Protein AF-A0A8X6WE95-F1 (afdb_monomer)

Structure (mmCIF, N/CA/C/O backbone):
data_AF-A0A8X6WE95-F1
#
_entry.id   AF-A0A8X6WE95-F1
#
loop_
_atom_site.group_PDB
_atom_site.id
_atom_site.type_symbol
_atom_site.label_atom_id
_atom_site.label_alt_id
_atom_site.label_comp_id
_atom_site.label_asym_id
_atom_site.label_entity_id
_atom_site.label_seq_id
_atom_site.pdbx_PDB_ins_code
_atom_site.Cartn_x
_atom_site.Cartn_y
_atom_site.Cartn_z
_atom_site.occupancy
_atom_site.B_iso_or_equiv
_atom_site.auth_seq_id
_atom_site.auth_comp_id
_atom_site.auth_asym_id
_atom_site.auth_atom_id
_atom_site.pdbx_PDB_model_num
ATOM 1 N N . MET A 1 1 ? 11.526 -26.762 1.899 1.00 37.59 1 MET A N 1
ATOM 2 C CA . MET A 1 1 ? 12.212 -26.462 0.621 1.00 37.59 1 MET A CA 1
ATOM 3 C C . MET A 1 1 ? 12.556 -27.787 -0.045 1.00 37.59 1 MET A C 1
ATOM 5 O O . MET A 1 1 ? 13.351 -28.529 0.515 1.00 37.59 1 MET A O 1
ATOM 9 N N . SER A 1 2 ? 11.891 -28.150 -1.144 1.00 39.41 2 SER A N 1
ATOM 10 C CA . SER A 1 2 ? 12.119 -29.424 -1.843 1.00 39.41 2 SER A CA 1
ATOM 11 C C . SER A 1 2 ? 13.364 -29.354 -2.737 1.00 39.41 2 SER A C 1
ATOM 13 O O . SER A 1 2 ? 13.623 -28.340 -3.38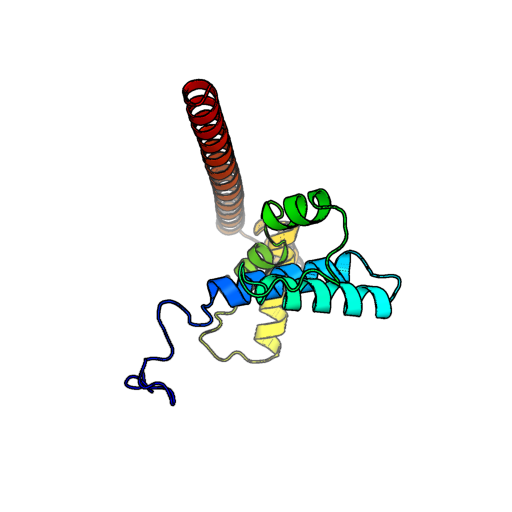5 1.00 39.41 2 SER A O 1
ATOM 15 N N . LYS A 1 3 ? 14.161 -30.432 -2.746 1.00 50.56 3 LYS A N 1
ATOM 16 C CA . LYS A 1 3 ? 15.336 -30.599 -3.617 1.00 50.56 3 LYS A CA 1
ATOM 17 C C . LYS A 1 3 ? 14.919 -30.566 -5.096 1.00 50.56 3 LYS A C 1
ATOM 19 O O . LYS A 1 3 ? 13.822 -30.990 -5.445 1.00 50.56 3 LYS A O 1
ATOM 24 N N . GLY A 1 4 ? 15.807 -30.029 -5.935 1.00 62.19 4 GLY A N 1
ATOM 25 C CA . GLY A 1 4 ? 15.532 -29.561 -7.296 1.00 62.19 4 GLY A CA 1
ATOM 26 C C . GLY A 1 4 ? 14.886 -30.589 -8.224 1.00 62.19 4 GLY A C 1
ATOM 27 O O . GLY A 1 4 ? 15.557 -31.471 -8.753 1.00 62.19 4 GLY A O 1
ATOM 28 N N . ILE A 1 5 ? 13.588 -30.410 -8.460 1.00 73.56 5 ILE A N 1
ATOM 29 C CA . ILE A 1 5 ? 12.830 -31.122 -9.487 1.00 73.56 5 ILE A CA 1
ATOM 30 C C . ILE A 1 5 ? 13.387 -30.711 -10.856 1.00 73.56 5 ILE A C 1
ATOM 32 O O . ILE A 1 5 ? 13.425 -29.523 -11.200 1.00 73.56 5 ILE A O 1
ATOM 36 N N . LYS A 1 6 ? 13.851 -31.704 -11.616 1.00 78.12 6 LYS A N 1
ATOM 37 C CA . LYS A 1 6 ? 14.311 -31.553 -12.999 1.00 78.12 6 LYS A CA 1
ATOM 38 C C . LYS A 1 6 ? 13.153 -31.850 -13.944 1.00 78.12 6 LYS A C 1
ATOM 40 O O . LYS A 1 6 ? 12.363 -32.753 -13.685 1.00 78.12 6 LYS A O 1
ATOM 45 N N . LEU A 1 7 ? 13.047 -31.067 -15.012 1.00 76.19 7 LEU A N 1
ATOM 46 C CA . LEU A 1 7 ? 12.045 -31.270 -16.057 1.00 76.19 7 LEU A CA 1
ATOM 47 C C . LEU A 1 7 ? 12.497 -32.385 -17.018 1.00 76.19 7 LEU A C 1
ATOM 49 O O . LEU A 1 7 ? 13.605 -32.908 -16.895 1.00 76.19 7 LEU A O 1
ATOM 53 N N . SER A 1 8 ? 11.650 -32.744 -17.984 1.00 80.19 8 SER A N 1
ATOM 54 C CA . SER A 1 8 ? 11.940 -33.771 -19.000 1.00 80.19 8 SER A CA 1
ATOM 55 C C . SER A 1 8 ? 13.200 -33.491 -19.830 1.00 80.19 8 SER A C 1
ATOM 57 O O . SER A 1 8 ? 13.797 -34.412 -20.371 1.00 80.19 8 SER A O 1
ATOM 59 N N . ASP A 1 9 ? 13.645 -32.235 -19.888 1.00 81.81 9 ASP A N 1
ATOM 60 C CA . ASP A 1 9 ? 14.889 -31.812 -20.537 1.00 81.81 9 ASP A CA 1
ATOM 61 C C . ASP A 1 9 ? 16.127 -31.880 -19.617 1.00 81.81 9 ASP A C 1
ATOM 63 O O . ASP A 1 9 ? 17.194 -31.363 -19.954 1.00 81.81 9 ASP A O 1
ATOM 67 N N . GLY A 1 10 ? 15.989 -32.472 -18.428 1.00 79.56 10 GLY A N 1
ATOM 68 C CA . GLY A 1 10 ? 17.067 -32.698 -17.468 1.00 79.56 10 GLY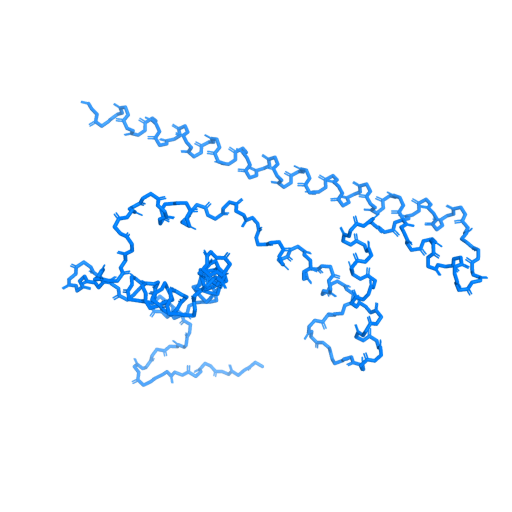 A CA 1
ATOM 69 C C . GLY A 1 10 ? 17.565 -31.446 -16.739 1.00 79.56 10 GLY A C 1
ATOM 70 O O . GLY A 1 10 ? 18.444 -31.564 -15.878 1.00 79.56 10 GLY A O 1
AT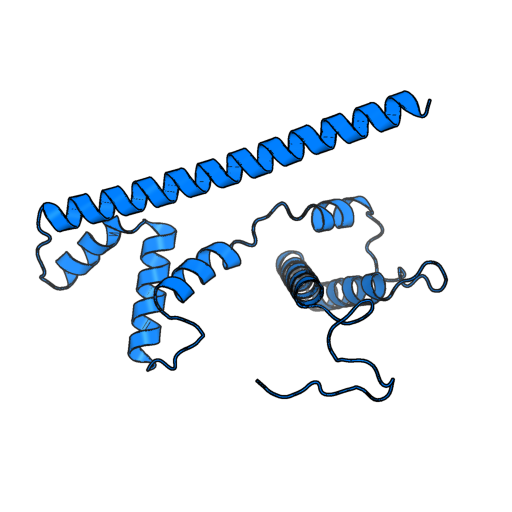OM 71 N N . LYS A 1 11 ? 17.021 -30.253 -17.028 1.00 78.19 11 LYS A N 1
ATOM 72 C CA . LYS A 1 11 ? 17.417 -29.008 -16.349 1.00 78.19 11 LYS A CA 1
ATOM 73 C C . LYS A 1 11 ? 16.420 -28.636 -15.255 1.00 78.19 11 LYS A C 1
ATOM 75 O O . LYS A 1 11 ? 15.253 -29.028 -15.263 1.00 78.19 11 LYS A O 1
ATOM 80 N N . ASN A 1 12 ? 16.891 -27.824 -14.316 1.00 75.75 12 ASN A N 1
ATOM 81 C CA . ASN A 1 12 ? 16.075 -27.320 -13.217 1.00 75.75 12 ASN A CA 1
ATOM 82 C C . ASN A 1 12 ? 14.940 -26.415 -13.732 1.00 75.75 12 ASN A C 1
ATOM 84 O O . ASN A 1 12 ? 15.008 -25.848 -14.831 1.00 75.75 12 ASN A O 1
ATOM 88 N N . ILE A 1 13 ? 13.900 -26.266 -12.908 1.00 72.62 13 ILE A N 1
ATOM 89 C CA . ILE A 1 13 ? 12.763 -25.374 -13.182 1.00 72.62 13 ILE A CA 1
ATOM 90 C C . ILE A 1 13 ? 13.181 -23.897 -13.291 1.00 72.62 13 ILE A C 1
ATOM 92 O O . ILE A 1 13 ? 12.561 -23.123 -14.014 1.00 72.62 13 ILE A O 1
ATOM 96 N N . SER A 1 14 ? 14.267 -23.512 -12.618 1.00 62.03 14 SER A N 1
ATOM 97 C CA . SER A 1 14 ? 14.871 -22.181 -12.679 1.00 62.03 14 SER A CA 1
ATOM 98 C C . SER A 1 14 ? 16.105 -22.164 -13.591 1.00 62.03 14 SER A C 1
ATOM 100 O O . SER A 1 14 ? 16.840 -23.147 -13.682 1.00 62.03 14 SER A O 1
ATOM 102 N N . GLY A 1 15 ? 16.346 -21.041 -14.278 1.00 64.56 15 GLY A N 1
ATOM 103 C CA . GLY A 1 15 ? 17.528 -20.855 -15.129 1.00 64.56 15 GLY A CA 1
ATOM 104 C C . GLY A 1 15 ? 17.271 -20.043 -16.400 1.00 64.56 15 GLY A C 1
ATOM 105 O O . GLY A 1 15 ? 16.155 -19.607 -16.675 1.00 64.56 15 GLY A O 1
ATOM 106 N N . ARG A 1 16 ? 18.330 -19.824 -17.189 1.00 55.22 16 ARG A N 1
ATOM 107 C CA . ARG A 1 16 ? 18.260 -19.128 -18.485 1.00 55.22 16 ARG A CA 1
ATOM 108 C C . ARG A 1 16 ? 17.356 -19.912 -19.450 1.00 55.22 16 ARG A C 1
ATOM 110 O O . ARG A 1 16 ? 17.512 -21.122 -19.579 1.00 55.22 16 ARG A O 1
ATOM 117 N N . GLY A 1 17 ? 16.422 -19.222 -20.110 1.00 65.38 17 GLY A N 1
ATOM 118 C CA . GLY A 1 17 ? 15.427 -19.846 -20.997 1.00 65.38 17 GLY A CA 1
ATOM 119 C C . GLY A 1 17 ? 14.229 -20.476 -20.273 1.00 65.38 17 GLY A C 1
ATOM 120 O O . GLY A 1 17 ? 13.437 -21.168 -20.903 1.00 65.38 17 GLY A O 1
ATOM 121 N N . ARG A 1 18 ? 14.088 -20.257 -18.958 1.00 75.75 18 ARG A N 1
ATOM 122 C CA . ARG A 1 18 ? 12.896 -20.633 -18.185 1.00 75.75 18 ARG A CA 1
ATOM 123 C C . ARG A 1 18 ? 11.964 -19.446 -18.003 1.00 75.75 18 ARG A C 1
ATOM 125 O O . ARG A 1 18 ? 12.409 -18.298 -17.987 1.00 75.75 18 ARG A O 1
ATOM 132 N N . LEU A 1 19 ? 10.681 -19.735 -17.800 1.00 71.81 19 LEU A N 1
ATOM 133 C CA . LEU A 1 19 ? 9.712 -18.737 -17.368 1.00 71.81 19 LEU A CA 1
ATOM 134 C C . LEU A 1 19 ? 10.127 -18.223 -15.981 1.00 71.81 19 LEU A C 1
ATOM 136 O O . LEU A 1 19 ? 10.128 -18.967 -15.002 1.00 71.81 19 LEU A O 1
ATOM 140 N N . THR A 1 20 ? 10.541 -16.961 -15.910 1.00 76.81 20 THR A N 1
ATOM 141 C CA . THR A 1 20 ? 10.965 -16.331 -14.653 1.00 76.81 20 THR A CA 1
ATOM 142 C C . THR A 1 20 ? 9.808 -15.557 -14.034 1.00 76.81 20 THR A C 1
ATOM 144 O O . THR A 1 20 ? 8.932 -15.092 -14.758 1.00 76.81 20 THR A O 1
ATOM 147 N N . LEU A 1 21 ? 9.830 -15.346 -12.713 1.00 69.50 21 LEU A N 1
ATOM 148 C CA . LEU A 1 21 ? 8.840 -14.492 -12.035 1.00 69.50 21 LEU A CA 1
ATOM 149 C C . LEU A 1 21 ? 8.749 -13.103 -12.679 1.00 69.50 21 LEU A C 1
ATOM 151 O O . LEU A 1 21 ? 7.660 -12.617 -12.936 1.00 69.50 21 LEU A O 1
ATOM 155 N N . LYS A 1 22 ? 9.890 -12.529 -13.069 1.00 72.56 22 LYS A N 1
ATOM 156 C CA . LYS A 1 22 ? 9.950 -11.255 -13.794 1.00 72.56 22 LYS A CA 1
ATOM 157 C C . LYS A 1 22 ? 9.194 -11.289 -15.128 1.00 72.56 22 LYS A C 1
ATOM 159 O O . LYS A 1 22 ? 8.596 -10.292 -15.526 1.00 72.56 22 LYS A O 1
ATOM 164 N N . GLU A 1 23 ? 9.242 -12.416 -15.831 1.00 71.94 23 GLU A N 1
ATOM 165 C CA . GLU A 1 23 ? 8.525 -12.586 -17.094 1.00 71.94 23 GLU A CA 1
ATOM 166 C C . GLU A 1 23 ? 7.024 -12.786 -16.855 1.00 71.94 23 GLU A C 1
ATOM 168 O O . GLU A 1 23 ? 6.213 -12.198 -17.567 1.00 71.94 23 GLU A O 1
ATOM 173 N N . VAL A 1 24 ? 6.650 -13.523 -15.803 1.00 77.56 24 VAL A N 1
ATOM 174 C CA . VAL A 1 24 ? 5.253 -13.657 -15.357 1.00 77.56 24 VAL A CA 1
ATOM 175 C C . VAL A 1 24 ? 4.670 -12.292 -14.987 1.00 77.56 24 VAL A C 1
ATOM 177 O O . VAL A 1 24 ? 3.607 -11.937 -15.495 1.00 77.56 24 VAL A O 1
ATOM 180 N N . ASP A 1 25 ? 5.387 -11.493 -14.195 1.00 75.62 25 ASP A N 1
ATOM 181 C CA . ASP A 1 25 ? 4.974 -10.140 -13.807 1.00 75.62 25 ASP A CA 1
ATOM 182 C C . ASP A 1 25 ? 4.816 -9.235 -15.040 1.00 75.62 25 ASP A C 1
ATOM 184 O O . ASP A 1 25 ? 3.836 -8.496 -15.170 1.00 75.62 25 ASP A O 1
ATOM 188 N N . SER A 1 26 ? 5.744 -9.332 -16.002 1.00 73.62 26 SER A N 1
ATOM 189 C CA . SER A 1 26 ? 5.658 -8.590 -17.263 1.00 73.62 26 SER A CA 1
ATOM 190 C C . SER A 1 26 ? 4.413 -8.973 -18.064 1.00 73.62 26 SER A C 1
ATOM 192 O O . SER A 1 26 ? 3.748 -8.086 -18.601 1.00 73.62 26 SER A O 1
ATOM 194 N N . ILE A 1 27 ? 4.092 -10.265 -18.155 1.00 77.38 27 ILE A N 1
ATOM 195 C CA . ILE A 1 27 ? 2.907 -10.758 -18.863 1.00 77.38 27 ILE A CA 1
ATOM 196 C C . ILE A 1 27 ? 1.640 -10.264 -18.158 1.00 77.38 27 ILE A C 1
ATOM 198 O O . ILE A 1 27 ? 0.795 -9.640 -18.799 1.00 77.38 27 ILE A O 1
ATOM 202 N N . GLN A 1 28 ? 1.533 -10.444 -16.840 1.00 78.88 28 GLN A N 1
ATOM 203 C CA . GLN A 1 28 ? 0.381 -9.985 -16.055 1.00 78.88 28 GLN A CA 1
ATOM 204 C C . GLN A 1 28 ? 0.133 -8.479 -16.215 1.00 78.88 28 GLN A C 1
ATOM 206 O O . GLN A 1 28 ? -1.011 -8.045 -16.386 1.00 78.88 28 GLN A O 1
ATOM 211 N N . HIS A 1 29 ? 1.199 -7.676 -16.239 1.00 73.00 29 HIS A N 1
ATOM 212 C CA . HIS A 1 29 ? 1.103 -6.239 -16.469 1.00 73.00 29 HIS A CA 1
ATOM 213 C C . HIS A 1 29 ? 0.497 -5.900 -17.842 1.00 73.00 29 HIS A C 1
ATOM 215 O O . HIS A 1 29 ? -0.424 -5.080 -17.930 1.00 73.00 29 HIS A O 1
ATOM 221 N N . TYR A 1 30 ? 0.977 -6.541 -18.913 1.00 72.06 30 TYR A N 1
ATOM 222 C CA . TYR A 1 30 ? 0.474 -6.302 -20.268 1.00 72.06 30 TYR A CA 1
ATOM 223 C C . TYR A 1 30 ? -0.972 -6.765 -20.455 1.00 72.06 30 TYR A C 1
ATOM 225 O O . TYR A 1 30 ? -1.753 -6.062 -21.096 1.00 72.06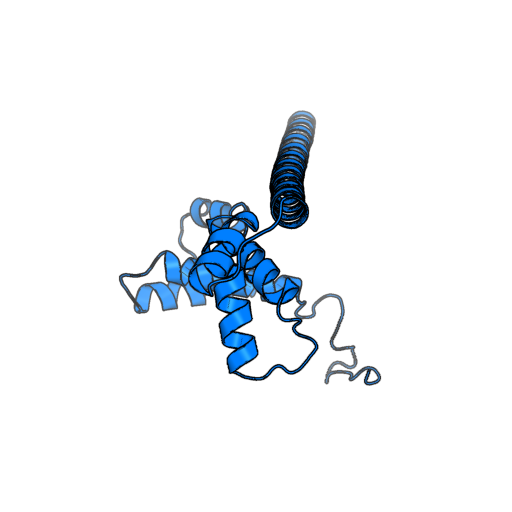 30 TYR A O 1
ATOM 233 N N . TYR A 1 31 ? -1.356 -7.881 -19.836 1.00 76.38 31 TYR A N 1
ATOM 234 C CA . TYR A 1 31 ? -2.742 -8.351 -19.825 1.00 76.38 31 TYR A CA 1
ATOM 235 C C . TYR A 1 31 ? -3.669 -7.338 -19.144 1.00 76.38 31 TYR A C 1
ATOM 237 O O . TYR A 1 31 ? -4.700 -6.961 -19.701 1.00 76.38 31 TYR A O 1
ATOM 245 N N . GLY A 1 32 ? -3.270 -6.809 -17.982 1.00 76.06 32 GLY A N 1
ATOM 246 C CA . GLY A 1 32 ? -4.033 -5.761 -17.304 1.00 76.06 32 GLY A CA 1
ATOM 247 C C . GLY A 1 32 ? -4.183 -4.488 -18.147 1.00 76.06 32 GLY A C 1
ATOM 248 O O . GLY A 1 32 ? -5.238 -3.855 -18.131 1.00 76.06 32 GLY A O 1
ATOM 249 N N . LEU A 1 33 ? -3.151 -4.111 -18.910 1.00 73.56 33 LEU A N 1
ATOM 250 C CA . LEU A 1 33 ? -3.226 -2.982 -19.844 1.00 73.56 33 LEU A CA 1
ATOM 251 C C . LEU A 1 33 ? -4.168 -3.250 -21.023 1.00 73.56 33 LEU A C 1
ATOM 253 O O . LEU A 1 33 ? -4.899 -2.340 -21.408 1.00 73.56 33 LEU A O 1
ATOM 257 N N . ALA A 1 34 ? -4.165 -4.462 -21.584 1.00 73.81 34 ALA A N 1
ATOM 258 C CA . ALA A 1 34 ? -5.047 -4.842 -22.688 1.00 73.81 34 ALA A CA 1
ATOM 259 C C . ALA A 1 34 ? -6.528 -4.749 -22.292 1.00 73.81 34 ALA A C 1
ATOM 261 O O . ALA A 1 34 ? -7.329 -4.216 -23.056 1.00 73.81 34 ALA A O 1
ATOM 262 N N . ILE A 1 35 ? -6.866 -5.173 -21.071 1.00 75.88 35 ILE A N 1
ATOM 263 C CA . ILE A 1 35 ? -8.223 -5.060 -20.519 1.00 75.88 35 ILE A CA 1
ATOM 264 C C . ILE A 1 35 ? -8.607 -3.586 -20.332 1.00 75.88 35 ILE A C 1
ATOM 266 O O . ILE A 1 35 ? -9.654 -3.152 -20.800 1.00 75.88 35 ILE A O 1
ATOM 270 N N . ARG A 1 36 ? -7.736 -2.781 -19.704 1.00 79.56 36 ARG A N 1
ATOM 271 C CA . ARG A 1 36 ? -8.020 -1.360 -19.417 1.00 79.56 36 ARG A CA 1
ATOM 272 C C . ARG A 1 36 ? -8.105 -0.460 -20.649 1.00 79.56 36 ARG A C 1
ATOM 274 O O . ARG A 1 36 ? -8.651 0.632 -20.555 1.00 79.56 36 ARG A O 1
ATOM 281 N N . LYS A 1 37 ? -7.521 -0.859 -21.777 1.00 71.19 37 LYS A N 1
ATOM 282 C CA . LYS A 1 37 ? -7.564 -0.070 -23.018 1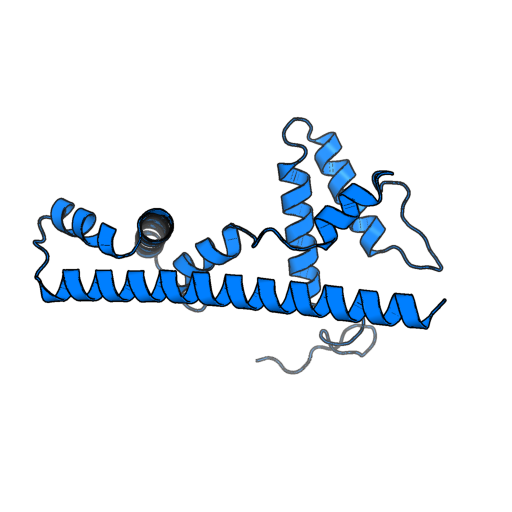.00 71.19 37 LYS A CA 1
ATOM 283 C C . LYS A 1 37 ? -8.734 -0.431 -23.927 1.00 71.19 37 LYS A C 1
ATOM 285 O O . LYS A 1 37 ? -9.079 0.376 -24.777 1.00 71.19 37 LYS A O 1
ATOM 290 N N . ASN A 1 38 ? -9.337 -1.602 -23.738 1.00 75.31 38 ASN A N 1
ATOM 291 C CA . ASN A 1 38 ? -10.387 -2.128 -24.607 1.00 75.31 38 ASN A CA 1
ATOM 292 C C . ASN A 1 38 ? -11.661 -2.438 -23.799 1.00 75.31 38 ASN A C 1
ATOM 294 O O . ASN A 1 38 ? -12.238 -3.512 -23.928 1.00 75.31 38 ASN A O 1
ATOM 298 N N . LEU A 1 39 ? -12.103 -1.512 -22.933 1.00 73.00 39 LEU A N 1
ATOM 299 C CA . LEU A 1 39 ? -13.284 -1.726 -22.073 1.00 73.00 39 LEU A CA 1
ATOM 300 C C . LEU A 1 39 ? -14.583 -1.953 -22.859 1.00 73.00 39 LEU A C 1
ATOM 302 O O . LEU A 1 39 ? -15.515 -2.554 -22.336 1.00 73.00 39 LEU A O 1
ATOM 306 N N . SER A 1 40 ? -14.657 -1.447 -24.088 1.00 76.50 40 SER A N 1
ATOM 307 C CA . SER A 1 40 ? -15.869 -1.441 -24.905 1.00 76.50 40 SER A CA 1
ATOM 308 C C . SER A 1 40 ? -16.087 -2.720 -25.718 1.00 76.50 40 SER A C 1
ATOM 310 O O . SER A 1 40 ? -17.155 -2.870 -26.304 1.00 76.50 40 SER A O 1
ATOM 312 N N . SER A 1 41 ? -15.109 -3.633 -25.787 1.00 83.12 41 SER A N 1
ATOM 313 C CA . SER A 1 41 ? -15.171 -4.792 -26.686 1.00 83.12 41 SER A CA 1
ATOM 314 C C . SER A 1 41 ? -14.342 -5.968 -26.177 1.00 83.12 41 SER A C 1
ATOM 316 O O . SER A 1 41 ? -13.113 -5.929 -26.115 1.00 83.12 41 SER A O 1
ATOM 318 N N . VAL A 1 42 ? -15.032 -7.066 -25.857 1.00 81.25 42 VAL A N 1
ATOM 319 C CA . VAL A 1 42 ? -14.402 -8.329 -25.443 1.00 81.25 42 VAL A CA 1
ATOM 320 C C . VAL A 1 42 ? -13.522 -8.901 -26.557 1.00 81.25 42 VAL A C 1
ATOM 322 O O . VAL A 1 42 ? -12.488 -9.508 -26.275 1.00 81.25 42 VAL A O 1
ATOM 325 N N . GLU A 1 43 ? -13.900 -8.692 -27.817 1.00 81.75 43 GLU A N 1
ATOM 326 C CA . GLU A 1 43 ? -13.140 -9.188 -28.962 1.00 81.75 43 GLU A CA 1
ATOM 327 C C . GLU A 1 43 ? -11.808 -8.444 -29.119 1.00 81.75 43 GLU A C 1
ATOM 329 O O . GLU A 1 43 ? -10.766 -9.062 -29.351 1.00 81.75 43 GLU A O 1
ATOM 334 N N . ASP A 1 44 ? -11.798 -7.135 -28.861 1.00 77.31 44 ASP A N 1
ATOM 335 C CA . ASP A 1 44 ? -10.573 -6.332 -28.891 1.00 77.31 44 ASP A CA 1
ATOM 336 C C . ASP A 1 44 ? -9.642 -6.663 -27.720 1.00 77.31 44 ASP A C 1
ATOM 338 O O . ASP A 1 44 ? -8.422 -6.737 -27.896 1.00 77.31 44 ASP A O 1
ATOM 342 N N . VAL A 1 45 ? -10.200 -6.961 -26.538 1.00 79.50 45 VAL A N 1
ATOM 343 C CA . VAL A 1 45 ? -9.425 -7.496 -25.404 1.00 79.50 45 VAL A CA 1
ATOM 344 C C . VAL A 1 45 ? -8.760 -8.817 -25.787 1.00 79.50 45 VAL A C 1
ATOM 346 O O . VAL A 1 45 ? -7.554 -8.973 -25.579 1.00 79.50 45 VAL A O 1
ATOM 349 N N . LYS A 1 46 ? -9.511 -9.760 -26.375 1.00 80.94 46 LYS A N 1
ATOM 350 C CA . LYS A 1 46 ? -8.976 -11.057 -26.819 1.00 80.94 46 LYS A CA 1
ATOM 351 C C . LYS A 1 46 ? -7.867 -10.874 -27.850 1.00 80.94 46 LYS A C 1
ATOM 353 O O . LYS A 1 46 ? -6.784 -11.428 -27.668 1.00 80.94 46 LYS A O 1
ATOM 358 N N . ARG A 1 47 ? -8.093 -10.064 -28.890 1.00 79.50 47 ARG A N 1
ATOM 359 C CA . ARG A 1 47 ? -7.075 -9.756 -29.907 1.00 79.50 47 ARG A CA 1
ATOM 360 C C . ARG A 1 47 ? -5.814 -9.161 -29.293 1.00 79.50 47 ARG A C 1
ATOM 362 O O . ARG A 1 47 ? -4.717 -9.607 -29.619 1.00 79.50 47 ARG A O 1
ATOM 369 N N . ALA A 1 48 ? -5.950 -8.192 -28.390 1.00 77.12 48 ALA A N 1
ATOM 370 C CA . ALA A 1 48 ? -4.811 -7.553 -27.737 1.00 77.12 48 ALA A CA 1
ATOM 371 C C . ALA A 1 48 ? -4.016 -8.533 -26.857 1.00 77.12 48 ALA A C 1
ATOM 373 O O . ALA A 1 48 ? -2.785 -8.518 -26.873 1.00 77.12 48 ALA A O 1
ATOM 374 N N . ILE A 1 49 ? -4.703 -9.416 -26.128 1.00 79.56 49 ILE A N 1
ATOM 375 C CA . ILE A 1 49 ? -4.079 -10.475 -25.326 1.00 79.56 49 ILE A CA 1
ATOM 376 C C . ILE A 1 49 ? -3.293 -11.448 -26.215 1.00 79.56 49 ILE A C 1
ATOM 378 O O . ILE A 1 49 ? -2.115 -11.708 -25.951 1.00 79.56 49 ILE A O 1
ATOM 382 N N . TRP A 1 50 ? -3.908 -11.938 -27.293 1.00 80.06 50 TRP A N 1
ATOM 383 C CA . TRP A 1 50 ? -3.247 -12.832 -28.244 1.00 80.06 50 TRP A CA 1
ATOM 384 C C . TRP A 1 50 ? -2.047 -12.164 -28.915 1.00 80.06 50 TRP A C 1
ATOM 386 O O . TRP A 1 50 ? -0.990 -12.779 -29.031 1.00 80.06 50 TRP A O 1
ATOM 396 N N . ALA A 1 51 ? -2.154 -10.883 -29.270 1.00 79.62 51 ALA A N 1
ATOM 397 C CA . ALA A 1 51 ? -1.045 -10.109 -29.813 1.00 79.62 51 ALA A CA 1
ATOM 398 C C . ALA A 1 51 ? 0.166 -10.058 -28.869 1.00 79.62 51 ALA A C 1
ATOM 400 O O . ALA A 1 51 ? 1.299 -10.225 -29.317 1.00 79.62 51 ALA A O 1
ATOM 401 N N . ILE A 1 52 ? -0.061 -9.862 -27.564 1.00 76.31 52 ILE A N 1
ATOM 402 C CA . ILE A 1 52 ? 0.999 -9.870 -26.544 1.00 76.31 52 ILE A CA 1
ATOM 403 C C . ILE A 1 52 ? 1.636 -11.257 -26.448 1.00 76.31 52 ILE A C 1
ATOM 405 O O . ILE A 1 52 ? 2.862 -11.366 -26.419 1.00 76.31 52 ILE A O 1
ATOM 409 N N . TYR A 1 53 ? 0.813 -12.307 -26.405 1.00 79.81 53 TYR A N 1
ATOM 410 C CA . TYR A 1 53 ? 1.277 -13.689 -26.309 1.00 79.81 53 TYR A CA 1
ATOM 411 C C . TYR A 1 53 ? 2.162 -14.074 -27.502 1.00 79.81 53 TYR A C 1
ATOM 413 O O . TYR A 1 53 ? 3.312 -14.463 -27.312 1.00 79.81 53 TYR A O 1
ATOM 421 N N . PHE A 1 54 ? 1.679 -13.873 -28.730 1.00 78.06 54 PHE A N 1
ATOM 422 C CA . PHE A 1 54 ? 2.435 -14.196 -29.940 1.00 78.06 54 PHE A CA 1
ATOM 423 C C . PHE A 1 54 ? 3.682 -13.327 -30.106 1.00 78.06 54 PHE A C 1
ATOM 425 O O . PHE A 1 54 ? 4.740 -13.843 -30.448 1.00 78.06 54 PHE A O 1
ATOM 432 N N . HIS A 1 55 ? 3.620 -12.038 -29.758 1.00 75.31 55 HIS A N 1
ATOM 433 C CA . HIS A 1 55 ? 4.803 -11.179 -29.774 1.00 75.31 55 HIS A CA 1
ATOM 434 C C . HIS A 1 55 ? 5.894 -11.669 -28.809 1.00 75.31 55 HIS A C 1
ATOM 436 O O . HIS A 1 55 ? 7.074 -11.583 -29.132 1.00 75.31 55 HIS A O 1
ATOM 442 N N . LYS A 1 56 ? 5.520 -12.215 -27.644 1.00 71.94 56 LYS A N 1
ATOM 443 C CA . LYS A 1 56 ? 6.465 -12.791 -26.672 1.00 71.94 56 LYS A CA 1
ATOM 444 C C . LYS A 1 56 ? 7.053 -14.132 -27.114 1.00 71.94 56 LYS A C 1
ATOM 446 O O . LYS A 1 56 ? 8.163 -14.454 -26.703 1.00 71.94 56 LYS A O 1
ATOM 451 N N . LEU A 1 57 ? 6.329 -14.892 -27.934 1.00 73.56 57 LEU A N 1
ATOM 452 C CA . LEU A 1 57 ? 6.817 -16.125 -28.561 1.00 73.56 57 LEU A CA 1
ATOM 453 C C . LEU A 1 57 ? 7.565 -15.881 -29.877 1.00 73.56 57 LEU A C 1
ATOM 455 O O . LEU A 1 57 ? 8.134 -16.812 -30.442 1.00 73.56 57 LEU A O 1
ATOM 459 N N . SER A 1 58 ? 7.536 -14.649 -30.380 1.00 69.06 58 SER A N 1
ATOM 460 C CA . SER A 1 58 ? 8.211 -14.260 -31.607 1.00 69.06 58 SER A CA 1
ATOM 461 C C . SER A 1 58 ? 9.721 -14.332 -31.424 1.00 69.06 58 SER A C 1
ATOM 463 O O . SER A 1 58 ? 10.273 -13.762 -30.482 1.00 69.06 58 SER A O 1
ATOM 465 N N . THR A 1 59 ? 10.393 -14.976 -32.367 1.00 71.19 59 THR A N 1
ATOM 466 C CA . THR A 1 59 ? 11.853 -14.959 -32.488 1.00 71.19 59 THR A CA 1
ATOM 467 C C . THR A 1 59 ? 12.245 -14.312 -33.812 1.00 71.19 59 THR A C 1
ATOM 469 O O . THR A 1 59 ? 11.383 -14.050 -34.651 1.00 71.19 59 THR A O 1
ATOM 472 N N . GLU A 1 60 ? 13.535 -14.020 -33.996 1.00 58.09 60 GLU A N 1
ATOM 473 C CA . GLU A 1 60 ? 14.044 -13.517 -35.282 1.00 58.09 60 GLU A CA 1
ATOM 474 C C . GLU A 1 60 ? 13.803 -14.540 -36.404 1.00 58.09 60 GLU A C 1
ATOM 476 O O . GLU A 1 60 ? 13.360 -14.167 -37.486 1.00 58.09 60 GLU A O 1
ATOM 481 N N . ASP A 1 61 ? 13.977 -15.830 -36.098 1.00 65.06 61 ASP A N 1
ATOM 482 C CA . ASP A 1 61 ? 13.769 -16.937 -37.040 1.00 65.06 61 ASP A CA 1
ATOM 483 C C . ASP A 1 61 ? 12.289 -17.313 -37.240 1.00 65.06 61 ASP A C 1
ATOM 485 O O . ASP A 1 61 ? 11.940 -17.974 -38.216 1.00 65.06 61 ASP A O 1
ATOM 489 N N . ASN A 1 62 ? 11.403 -16.923 -36.317 1.00 63.66 62 ASN A N 1
ATOM 490 C CA . ASN A 1 62 ? 9.968 -17.205 -36.387 1.00 63.66 62 ASN A CA 1
ATOM 491 C C . ASN A 1 62 ? 9.144 -15.994 -35.905 1.00 63.66 62 ASN A C 1
ATOM 493 O O . ASN A 1 62 ? 8.718 -15.941 -34.739 1.00 63.66 62 ASN A O 1
ATOM 497 N N . PRO A 1 63 ? 8.932 -14.994 -36.781 1.00 71.44 63 PRO A N 1
ATOM 498 C CA . PRO A 1 63 ? 8.250 -13.763 -36.421 1.00 71.44 63 PRO A CA 1
ATOM 499 C C . PRO A 1 63 ? 6.737 -13.973 -36.280 1.00 71.44 63 PRO A C 1
ATOM 501 O O . PRO A 1 63 ? 6.028 -14.250 -37.244 1.00 71.44 63 PRO A O 1
ATOM 504 N N . GLN A 1 64 ? 6.206 -13.759 -35.078 1.00 70.94 64 GLN A N 1
ATOM 505 C CA . GLN A 1 64 ? 4.786 -13.932 -34.751 1.00 70.94 64 GLN A CA 1
ATOM 506 C C . GLN A 1 64 ? 4.126 -12.577 -34.446 1.00 70.94 64 GLN A C 1
ATOM 508 O O . GLN A 1 64 ? 3.627 -12.313 -33.352 1.00 70.94 64 GLN A O 1
ATOM 513 N N . HIS A 1 65 ? 4.161 -11.667 -35.426 1.00 71.06 65 HIS A N 1
ATOM 514 C CA . HIS A 1 65 ? 3.665 -10.287 -35.295 1.00 71.06 65 HIS A CA 1
ATOM 515 C C . HIS A 1 65 ? 2.316 -10.019 -35.979 1.00 71.06 65 HIS A C 1
ATOM 517 O O . HIS A 1 65 ? 1.853 -8.883 -35.960 1.00 71.06 65 HIS A O 1
ATOM 523 N N . ALA A 1 66 ? 1.657 -11.043 -36.528 1.00 70.38 66 ALA A N 1
ATOM 524 C CA . ALA A 1 66 ? 0.427 -10.901 -37.316 1.00 70.38 66 ALA A CA 1
ATOM 525 C C . ALA A 1 66 ? -0.734 -10.202 -36.577 1.00 70.38 66 ALA A C 1
ATOM 527 O O . ALA A 1 66 ? -1.568 -9.557 -37.204 1.00 70.38 66 ALA A O 1
ATOM 528 N N . LEU A 1 67 ? -0.780 -10.309 -35.245 1.00 67.69 67 LEU A N 1
ATOM 529 C CA . LEU A 1 67 ? -1.809 -9.678 -34.409 1.00 67.69 67 LEU A CA 1
ATOM 530 C C . LEU A 1 67 ? -1.317 -8.410 -33.696 1.00 67.69 67 LEU A C 1
ATOM 532 O O . LEU A 1 67 ? -2.088 -7.765 -32.988 1.00 67.69 67 LEU A O 1
ATOM 536 N N . CYS A 1 68 ? -0.043 -8.044 -33.857 1.00 64.38 68 CYS A N 1
ATOM 537 C CA . CYS A 1 68 ? 0.523 -6.870 -33.207 1.00 64.38 68 CYS A CA 1
ATOM 538 C C . CYS A 1 68 ? -0.089 -5.599 -33.824 1.00 64.38 68 CYS A C 1
ATOM 540 O O . CYS A 1 68 ? -0.110 -5.483 -35.052 1.00 64.38 68 CYS A O 1
ATOM 542 N N . PRO A 1 69 ? -0.592 -4.638 -33.025 1.00 61.75 69 PRO A N 1
ATOM 543 C CA . PRO A 1 69 ? -1.068 -3.378 -33.582 1.00 61.75 69 PRO A CA 1
ATOM 544 C C . PRO A 1 69 ? 0.085 -2.701 -34.338 1.00 61.75 69 PRO A C 1
ATOM 546 O O . PRO A 1 69 ? 1.181 -2.563 -33.796 1.00 61.75 69 PRO A O 1
ATOM 549 N N . LEU A 1 70 ? -0.159 -2.294 -35.592 1.00 54.25 70 LEU A N 1
ATOM 550 C CA . LEU A 1 70 ? 0.852 -1.716 -36.495 1.00 54.25 70 LEU A CA 1
ATOM 551 C C . LEU A 1 70 ? 1.581 -0.490 -35.907 1.00 54.25 70 LEU A C 1
ATOM 553 O O . LEU A 1 70 ? 2.681 -0.149 -36.347 1.00 54.25 70 LEU A O 1
ATOM 557 N N . GLU A 1 71 ? 1.021 0.153 -34.881 1.00 51.53 71 GLU A N 1
ATOM 558 C CA . GLU A 1 71 ? 1.696 1.217 -34.148 1.00 51.53 71 GLU A CA 1
ATOM 559 C C . GLU A 1 71 ? 2.798 0.679 -33.224 1.00 51.53 71 GLU A C 1
ATOM 561 O O . GLU A 1 71 ? 2.618 0.450 -32.022 1.00 51.53 71 GLU A O 1
ATOM 566 N N . LYS A 1 72 ? 4.012 0.616 -33.777 1.00 53.22 72 LYS A N 1
ATOM 567 C CA . LYS A 1 72 ? 5.279 0.475 -33.035 1.00 53.22 72 LYS A CA 1
ATOM 568 C C . LYS A 1 72 ? 5.386 1.448 -31.842 1.00 53.22 72 LYS A C 1
ATOM 570 O O . LYS A 1 72 ? 6.076 1.154 -30.862 1.00 53.22 72 LYS A O 1
ATOM 575 N N . ASP A 1 73 ? 4.685 2.582 -31.887 1.00 51.47 73 ASP A N 1
ATOM 576 C CA . ASP A 1 73 ? 4.670 3.594 -30.828 1.00 51.47 73 ASP A CA 1
ATOM 577 C C . ASP A 1 73 ? 3.759 3.255 -29.639 1.00 51.47 73 ASP A C 1
ATOM 579 O O . ASP A 1 73 ? 4.083 3.606 -28.496 1.00 51.47 73 ASP A O 1
ATOM 583 N N . LEU A 1 74 ? 2.676 2.499 -29.849 1.00 48.94 74 LEU A N 1
ATOM 584 C CA . LEU A 1 74 ? 1.816 2.026 -28.763 1.00 48.94 74 LEU A CA 1
ATOM 585 C C . LEU A 1 74 ? 2.541 0.958 -27.927 1.00 48.94 74 LEU A C 1
ATOM 587 O O . LEU A 1 74 ? 2.507 1.002 -26.693 1.00 48.94 74 LEU A O 1
ATOM 591 N N . LEU A 1 75 ? 3.290 0.068 -28.594 1.00 52.38 75 LEU A N 1
ATOM 592 C CA . LEU A 1 75 ? 4.147 -0.930 -27.947 1.00 52.38 75 LEU A CA 1
ATOM 593 C C . LEU A 1 75 ? 5.328 -0.281 -27.214 1.00 52.38 75 LEU A C 1
ATOM 595 O O . LEU A 1 75 ? 5.643 -0.681 -26.095 1.00 52.38 75 LEU A O 1
ATOM 599 N N . LYS A 1 76 ? 5.943 0.773 -27.774 1.00 51.53 76 LYS A N 1
ATOM 600 C CA . LYS A 1 76 ? 6.964 1.564 -27.063 1.00 51.53 76 LYS A CA 1
ATOM 601 C C . LYS A 1 76 ? 6.418 2.161 -25.771 1.00 51.53 76 LYS A C 1
ATOM 603 O O . LYS A 1 76 ? 7.116 2.109 -24.762 1.00 51.53 76 LYS A O 1
ATOM 608 N N . LYS A 1 77 ? 5.194 2.702 -25.751 1.00 46.03 77 LYS A N 1
ATOM 609 C CA . LYS A 1 77 ? 4.579 3.224 -24.513 1.00 46.03 77 LYS A CA 1
ATOM 610 C C . LYS A 1 77 ? 4.340 2.117 -23.478 1.00 46.03 77 LYS A C 1
ATOM 612 O O . LYS A 1 77 ? 4.553 2.346 -22.291 1.00 46.03 77 LYS A O 1
ATOM 617 N N . CYS A 1 78 ? 3.981 0.917 -23.931 1.00 44.12 78 CYS A N 1
ATOM 618 C CA . CYS A 1 78 ? 3.827 -0.280 -23.103 1.00 44.12 78 CYS A CA 1
ATOM 619 C C . CYS A 1 78 ? 5.179 -0.806 -22.556 1.00 44.12 78 CYS A C 1
ATOM 621 O O . CYS A 1 78 ? 5.266 -1.145 -21.380 1.00 44.12 78 CYS A O 1
ATOM 623 N N . LEU A 1 79 ? 6.256 -0.774 -23.349 1.00 43.09 79 LEU A N 1
ATOM 624 C CA . LEU A 1 79 ? 7.616 -1.189 -22.960 1.00 43.09 79 LEU A CA 1
ATOM 625 C C . LEU A 1 79 ? 8.300 -0.244 -21.961 1.00 43.09 79 LEU A C 1
ATOM 627 O O . LEU A 1 79 ? 9.268 -0.629 -21.305 1.00 43.09 79 LEU A O 1
ATOM 631 N N . HIS A 1 80 ? 7.833 1.001 -21.845 1.00 47.53 80 HIS A N 1
ATOM 632 C CA . HIS A 1 80 ? 8.486 1.998 -20.999 1.00 47.53 80 HIS A CA 1
ATOM 633 C C . HIS A 1 80 ? 8.163 1.881 -19.507 1.00 47.53 80 HIS A C 1
ATOM 635 O O . HIS A 1 80 ? 8.782 2.619 -18.743 1.00 47.53 80 HIS A O 1
ATOM 641 N N . GLY A 1 81 ? 7.267 0.979 -19.074 1.00 44.88 81 GLY A N 1
ATOM 642 C CA . GLY A 1 81 ? 7.095 0.626 -17.654 1.00 44.88 81 GLY A CA 1
ATOM 643 C C . GLY A 1 81 ? 6.937 1.830 -16.715 1.00 44.88 81 GLY A C 1
ATOM 644 O O . GLY A 1 81 ? 7.438 1.811 -15.595 1.00 44.88 81 GLY A O 1
ATOM 645 N N . ARG A 1 82 ? 6.336 2.927 -17.199 1.00 43.16 82 ARG A N 1
ATOM 646 C CA . ARG A 1 82 ? 6.295 4.217 -16.483 1.00 43.16 82 ARG A CA 1
ATOM 647 C C . ARG A 1 82 ? 4.995 4.511 -15.766 1.00 43.16 82 ARG A C 1
ATOM 649 O O . ARG A 1 82 ? 4.897 5.533 -15.101 1.00 43.16 82 ARG A O 1
ATOM 656 N N . THR A 1 83 ? 4.031 3.615 -15.833 1.00 43.31 83 THR A N 1
ATOM 657 C CA . THR A 1 83 ? 3.049 3.522 -14.765 1.00 43.31 83 THR A CA 1
ATOM 658 C C . THR A 1 83 ? 3.616 2.525 -13.776 1.00 43.31 83 THR A C 1
ATOM 660 O O . THR A 1 83 ? 3.628 1.330 -14.082 1.00 43.31 83 THR A O 1
ATOM 663 N N . GLN A 1 84 ? 4.089 3.007 -12.614 1.00 46.19 84 GLN A N 1
ATOM 664 C CA . GLN A 1 84 ? 4.040 2.177 -11.409 1.00 46.19 84 GLN A CA 1
ATOM 665 C C . GLN A 1 84 ? 2.673 1.516 -11.455 1.00 46.19 84 GLN A C 1
ATOM 667 O O . GLN A 1 84 ? 1.673 2.226 -11.563 1.00 46.19 84 GLN A O 1
ATOM 672 N N . ASN A 1 85 ? 2.628 0.190 -11.521 1.00 53.50 85 ASN A N 1
ATOM 673 C CA . ASN A 1 85 ? 1.372 -0.518 -11.405 1.00 53.50 85 ASN A CA 1
ATOM 674 C C . ASN A 1 85 ? 0.695 0.039 -10.141 1.00 53.50 85 ASN A C 1
ATOM 676 O O . ASN A 1 85 ? 1.257 -0.161 -9.064 1.00 53.50 85 ASN A O 1
ATOM 680 N N . PRO A 1 86 ? -0.430 0.777 -10.229 1.00 52.66 86 PRO A N 1
ATOM 681 C CA . PRO A 1 86 ? -1.029 1.397 -9.044 1.00 52.66 86 PRO A CA 1
ATOM 682 C C . PRO A 1 86 ? -1.344 0.342 -7.977 1.00 52.66 86 PRO A C 1
ATOM 684 O O . PRO A 1 86 ? -1.336 0.608 -6.779 1.00 52.66 86 PRO A O 1
ATOM 687 N N . ASN A 1 87 ? -1.530 -0.898 -8.430 1.00 60.25 87 ASN A N 1
ATOM 688 C CA . ASN A 1 87 ? -1.810 -2.031 -7.579 1.00 60.25 87 ASN A CA 1
ATOM 689 C C . ASN A 1 87 ? -0.571 -2.511 -6.808 1.00 60.25 87 ASN A C 1
ATOM 691 O O . ASN A 1 87 ? -0.741 -3.104 -5.757 1.00 60.25 87 ASN A O 1
ATOM 695 N N . GLU A 1 88 ? 0.670 -2.278 -7.251 1.00 71.44 88 GLU A N 1
ATOM 696 C CA . GLU A 1 88 ? 1.862 -2.707 -6.491 1.00 71.44 88 GLU A CA 1
ATOM 697 C C . GLU A 1 88 ? 2.024 -1.929 -5.185 1.00 71.44 88 GLU A C 1
ATOM 699 O O . GLU A 1 88 ? 2.296 -2.528 -4.144 1.00 71.44 88 GLU A O 1
ATOM 704 N N . SER A 1 89 ? 1.816 -0.611 -5.219 1.00 75.75 89 SER A N 1
ATOM 705 C CA . SER A 1 89 ? 1.873 0.230 -4.021 1.00 75.75 89 SER A CA 1
ATOM 706 C C . SER A 1 89 ? 0.694 -0.042 -3.085 1.00 75.75 89 SER A C 1
ATOM 708 O O . SER A 1 89 ? 0.907 -0.188 -1.884 1.00 75.75 89 SER A O 1
ATOM 710 N N . PHE A 1 90 ? -0.521 -0.195 -3.621 1.00 81.38 90 PHE A N 1
ATOM 711 C CA . PHE A 1 90 ? -1.696 -0.550 -2.822 1.00 81.38 90 PHE A CA 1
ATOM 712 C C . PHE A 1 90 ? -1.565 -1.935 -2.191 1.00 81.38 90 PHE A C 1
ATOM 714 O O . PHE A 1 90 ? -1.763 -2.118 -0.989 1.00 81.38 90 PHE A O 1
ATOM 721 N N . ASN A 1 91 ? -1.164 -2.922 -2.986 1.00 84.50 91 ASN A N 1
ATOM 722 C CA . ASN A 1 91 ? -1.020 -4.262 -2.474 1.00 84.50 91 ASN A CA 1
ATOM 723 C C . ASN A 1 91 ? 0.087 -4.340 -1.408 1.00 84.50 91 ASN A C 1
ATOM 725 O O . ASN A 1 91 ? -0.073 -5.061 -0.426 1.00 84.50 91 ASN A O 1
ATOM 729 N N . LYS A 1 92 ? 1.175 -3.563 -1.541 1.00 86.31 92 LYS A N 1
ATOM 730 C CA . LYS A 1 92 ? 2.180 -3.421 -0.477 1.00 86.31 92 LYS A CA 1
ATOM 731 C C . LYS A 1 92 ? 1.541 -2.995 0.845 1.00 86.31 92 LYS A C 1
ATOM 733 O O . LYS A 1 92 ? 1.829 -3.622 1.860 1.00 86.31 92 LYS A O 1
ATOM 738 N N . CYS A 1 93 ? 0.640 -2.013 0.831 1.00 88.69 93 CYS A N 1
ATOM 739 C CA . CYS A 1 93 ? -0.085 -1.597 2.033 1.00 88.69 93 CYS A CA 1
ATOM 740 C C . CYS A 1 93 ? -0.928 -2.732 2.635 1.00 88.69 93 CYS A C 1
ATOM 742 O O . CYS A 1 93 ? -0.964 -2.860 3.860 1.00 88.69 93 CYS A O 1
ATOM 744 N N . ILE A 1 94 ? -1.557 -3.576 1.807 1.00 89.12 94 ILE A N 1
ATOM 745 C CA . ILE A 1 94 ? -2.262 -4.776 2.287 1.00 89.12 94 ILE A CA 1
ATOM 746 C C . ILE A 1 94 ? -1.273 -5.734 2.953 1.00 89.12 94 ILE A C 1
ATOM 748 O O . ILE A 1 94 ? -1.510 -6.166 4.075 1.00 89.12 94 ILE A O 1
ATOM 752 N N . TRP A 1 95 ? -0.153 -6.050 2.301 1.00 90.31 95 TRP A N 1
ATOM 753 C CA . TRP A 1 95 ? 0.788 -7.062 2.794 1.00 90.31 95 TRP A CA 1
ATOM 754 C C . TRP A 1 95 ? 1.566 -6.643 4.043 1.00 90.31 95 TRP A C 1
ATOM 756 O O . TRP A 1 95 ? 1.978 -7.507 4.810 1.00 90.31 95 TRP A O 1
ATOM 766 N N . GLU A 1 96 ? 1.736 -5.339 4.273 1.00 89.56 96 GLU A N 1
ATOM 767 C CA . GLU A 1 96 ? 2.274 -4.796 5.529 1.00 89.56 96 GLU A CA 1
ATOM 768 C C . GLU A 1 96 ? 1.344 -5.047 6.727 1.00 89.56 96 GLU A C 1
ATOM 770 O O . GLU A 1 96 ? 1.820 -5.174 7.852 1.00 89.56 96 GLU A O 1
ATOM 775 N N . ARG A 1 97 ? 0.028 -5.131 6.496 1.00 91.75 97 ARG A N 1
ATOM 776 C CA . ARG A 1 97 ? -0.985 -5.412 7.531 1.00 91.75 97 ARG A CA 1
ATOM 777 C C . ARG A 1 97 ? -1.308 -6.897 7.626 1.00 91.75 97 ARG A C 1
ATOM 779 O O . ARG A 1 97 ? -1.550 -7.413 8.711 1.00 91.75 97 ARG A O 1
ATOM 786 N N . ILE A 1 98 ? -1.328 -7.565 6.476 1.00 94.25 98 ILE A N 1
ATOM 787 C CA . ILE A 1 98 ? -1.744 -8.952 6.295 1.00 94.25 98 ILE A CA 1
ATOM 788 C C . ILE A 1 98 ? -0.651 -9.685 5.507 1.00 94.25 98 ILE A C 1
ATOM 790 O O . ILE A 1 98 ? -0.690 -9.731 4.270 1.00 94.25 98 ILE A O 1
ATOM 794 N N . PRO A 1 99 ? 0.350 -10.260 6.193 1.00 89.62 99 PRO A N 1
ATOM 795 C CA . PRO A 1 99 ? 1.451 -10.925 5.517 1.00 89.62 99 PRO A CA 1
ATOM 796 C C . PRO A 1 99 ? 0.962 -12.134 4.714 1.00 89.62 99 PRO A C 1
ATOM 798 O O . PRO A 1 99 ? 0.215 -12.970 5.212 1.00 89.62 99 PRO A O 1
ATOM 801 N N . LYS A 1 100 ? 1.453 -12.286 3.479 1.00 83.88 100 LYS A N 1
ATOM 802 C CA . LYS A 1 100 ? 1.105 -13.423 2.597 1.00 83.88 100 LYS A CA 1
ATOM 803 C C . LYS A 1 100 ? 1.517 -14.792 3.144 1.00 83.88 100 LYS A C 1
ATOM 805 O O . LYS A 1 100 ? 1.115 -15.817 2.606 1.00 83.88 100 LYS A O 1
ATOM 810 N N . THR A 1 101 ? 2.411 -14.807 4.125 1.00 87.56 101 THR A N 1
ATOM 811 C CA . THR A 1 101 ? 3.059 -16.013 4.644 1.00 87.56 101 THR A CA 1
ATOM 812 C C . THR A 1 101 ? 2.283 -16.664 5.778 1.00 87.56 101 THR A C 1
ATOM 814 O O . THR A 1 101 ? 2.680 -17.733 6.231 1.00 87.56 101 THR A O 1
ATOM 817 N N . VAL A 1 102 ? 1.217 -16.025 6.262 1.00 88.12 102 VAL A N 1
ATOM 818 C CA . VAL A 1 102 ? 0.429 -16.511 7.393 1.00 88.12 102 VAL A CA 1
ATOM 819 C C . VAL A 1 102 ? -1.040 -16.579 7.012 1.00 88.12 102 VAL A C 1
ATOM 821 O O . VAL A 1 102 ? -1.560 -15.717 6.306 1.00 88.12 102 VAL A O 1
ATOM 824 N N . PHE A 1 103 ? -1.712 -17.627 7.481 1.00 92.19 103 PHE A N 1
ATOM 825 C CA . PHE A 1 103 ? -3.160 -17.704 7.384 1.00 92.19 103 PHE A CA 1
ATOM 826 C C . PHE A 1 103 ? -3.788 -16.668 8.321 1.00 92.19 103 PHE A C 1
ATOM 828 O O . PHE A 1 103 ? -3.374 -16.539 9.474 1.00 92.19 103 PHE A O 1
ATOM 835 N N . VAL A 1 104 ? -4.803 -15.957 7.832 1.00 89.06 104 VAL A N 1
ATOM 836 C CA . VAL A 1 104 ? -5.612 -15.026 8.624 1.00 89.06 104 VAL A CA 1
ATOM 837 C C . VAL A 1 104 ? -7.092 -15.342 8.438 1.00 89.06 104 VAL A C 1
ATOM 839 O O . VAL A 1 104 ? -7.522 -15.727 7.350 1.00 89.06 104 VAL A O 1
ATOM 842 N N . GLY A 1 105 ? -7.879 -15.173 9.500 1.00 92.50 105 GLY A N 1
ATOM 843 C CA . GLY A 1 105 ? -9.332 -15.320 9.431 1.00 92.50 105 GLY A CA 1
ATOM 844 C C . GLY A 1 105 ? -9.984 -14.237 8.564 1.00 92.50 105 GLY A C 1
ATOM 845 O O . GLY A 1 105 ? -9.423 -13.158 8.364 1.00 92.50 105 GLY A O 1
ATOM 846 N N . ILE A 1 106 ? -11.196 -14.513 8.071 1.00 92.81 106 ILE A N 1
ATOM 847 C CA . ILE A 1 106 ? -11.907 -13.631 7.131 1.00 92.81 106 ILE A CA 1
ATOM 848 C C . ILE A 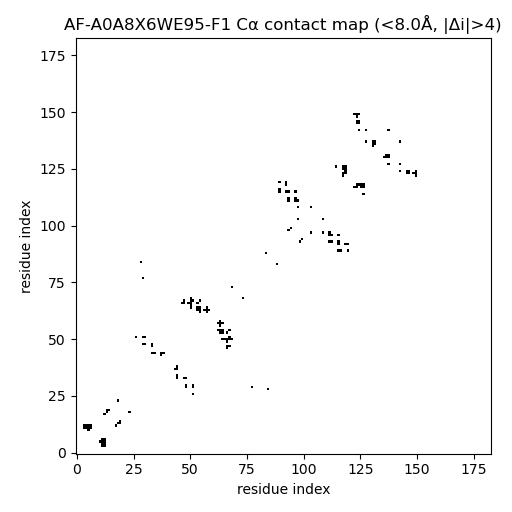1 106 ? -12.194 -12.235 7.705 1.00 92.81 106 ILE A C 1
ATOM 850 O O . ILE A 1 106 ? -12.100 -11.247 6.983 1.00 92.81 106 ILE A O 1
ATOM 854 N N . GLU A 1 107 ? -12.476 -12.126 9.003 1.00 93.62 107 GLU A N 1
ATOM 855 C CA . GLU A 1 107 ? -12.724 -10.831 9.648 1.00 93.62 107 GLU A CA 1
ATOM 856 C C . GLU A 1 107 ? -11.439 -9.999 9.761 1.00 93.62 107 GLU A C 1
ATOM 858 O O . GLU A 1 107 ? -11.421 -8.832 9.374 1.00 93.62 107 GLU A O 1
ATOM 863 N N . THR A 1 108 ? -10.320 -10.607 10.169 1.00 93.00 108 THR A N 1
ATOM 864 C CA . THR A 1 108 ? -9.001 -9.949 10.156 1.00 93.00 108 THR A CA 1
ATOM 865 C C . THR A 1 108 ? -8.618 -9.498 8.748 1.00 93.00 108 THR A C 1
ATOM 867 O O . THR A 1 108 ? -8.097 -8.396 8.573 1.00 93.00 108 THR A O 1
ATOM 870 N N . LEU A 1 109 ? -8.914 -10.324 7.736 1.00 91.12 109 LEU A N 1
ATOM 871 C CA . LEU A 1 109 ? -8.686 -9.983 6.336 1.00 91.12 109 LEU A CA 1
ATOM 872 C C . LEU A 1 109 ? -9.482 -8.737 5.927 1.00 91.12 109 LEU A C 1
ATOM 874 O O . LEU A 1 109 ? -8.905 -7.808 5.363 1.00 91.12 109 LEU A O 1
ATOM 878 N N . LYS A 1 110 ? -10.779 -8.677 6.256 1.00 92.19 110 LYS A N 1
ATOM 879 C CA . LYS A 1 110 ? -11.626 -7.506 5.979 1.00 92.19 110 LYS A CA 1
ATOM 880 C C . LYS A 1 110 ? -11.072 -6.244 6.640 1.00 92.19 110 LYS A C 1
ATOM 882 O O . LYS A 1 110 ? -10.889 -5.240 5.955 1.00 92.19 110 LYS A O 1
ATOM 887 N N . PHE A 1 111 ? -10.752 -6.297 7.935 1.00 93.06 111 PHE A N 1
ATOM 888 C CA . PHE A 1 111 ? -10.218 -5.139 8.658 1.00 93.06 111 PHE A CA 1
ATOM 889 C C . PHE A 1 111 ? -8.888 -4.653 8.088 1.00 93.06 111 PHE A C 1
ATOM 891 O O . PHE A 1 111 ? -8.735 -3.459 7.838 1.00 93.06 111 PHE A O 1
ATOM 898 N N . GLY A 1 112 ? -7.939 -5.557 7.833 1.00 93.62 112 GLY A N 1
ATOM 899 C CA . GLY A 1 112 ? -6.637 -5.155 7.306 1.00 93.62 112 GLY A CA 1
ATOM 900 C C . GLY A 1 112 ? -6.715 -4.611 5.875 1.00 93.62 112 GLY A C 1
ATOM 901 O O . GLY A 1 112 ? -5.953 -3.709 5.537 1.00 93.62 112 GLY A O 1
ATOM 902 N N . VAL A 1 113 ? -7.660 -5.078 5.049 1.00 92.81 113 VAL A N 1
ATOM 903 C CA . VAL A 1 113 ? -7.908 -4.483 3.724 1.00 92.81 113 VAL A CA 1
ATOM 904 C C . VAL A 1 113 ? -8.532 -3.091 3.850 1.00 92.81 113 VAL A C 1
ATOM 906 O O . VAL A 1 113 ? -8.054 -2.166 3.198 1.00 92.81 113 VAL A O 1
ATOM 909 N N . MET A 1 114 ? -9.544 -2.902 4.704 1.00 93.62 114 MET A N 1
ATOM 910 C CA . MET A 1 114 ? -10.154 -1.579 4.925 1.00 93.62 114 MET A CA 1
ATOM 911 C C . MET A 1 114 ? -9.137 -0.564 5.466 1.00 93.62 114 MET A C 1
ATOM 913 O O . MET A 1 114 ? -9.046 0.554 4.963 1.00 93.62 114 MET A O 1
ATOM 917 N N . ASP A 1 115 ? -8.310 -0.968 6.429 1.00 94.00 115 ASP A N 1
ATOM 918 C CA . ASP A 1 115 ? -7.235 -0.132 6.966 1.00 94.00 115 ASP A CA 1
ATOM 919 C C . ASP A 1 115 ? -6.141 0.161 5.918 1.00 94.00 115 ASP A C 1
ATOM 921 O O . ASP A 1 115 ? -5.595 1.264 5.880 1.00 94.00 115 ASP A O 1
ATOM 925 N N . ALA A 1 116 ? -5.844 -0.781 5.012 1.00 92.38 116 ALA A N 1
ATOM 926 C CA . ALA A 1 116 ? -4.948 -0.527 3.882 1.00 92.38 116 ALA A CA 1
ATOM 927 C C . ALA A 1 116 ? -5.515 0.533 2.930 1.00 92.38 116 ALA A C 1
ATOM 929 O O . ALA A 1 116 ? -4.769 1.408 2.495 1.00 92.38 116 ALA A O 1
ATOM 930 N N . VAL A 1 117 ? -6.818 0.475 2.630 1.00 90.50 117 VAL A N 1
ATOM 931 C CA . VAL A 1 117 ? -7.510 1.453 1.774 1.00 90.50 117 VAL A CA 1
ATOM 932 C C . VAL A 1 117 ? -7.451 2.848 2.388 1.00 90.50 117 VAL A C 1
ATOM 934 O O . VAL A 1 117 ? -7.041 3.788 1.707 1.00 90.50 117 VAL A O 1
ATOM 937 N N . ILE A 1 118 ? -7.785 2.978 3.675 1.00 92.12 118 ILE A N 1
ATOM 938 C CA . ILE A 1 118 ? -7.729 4.263 4.386 1.00 92.12 118 ILE A CA 1
ATOM 939 C C . ILE A 1 118 ? -6.314 4.835 4.327 1.00 92.12 118 ILE A C 1
ATOM 941 O O . ILE A 1 118 ? -6.125 5.978 3.919 1.00 92.12 118 ILE A O 1
ATOM 945 N N . CYS A 1 119 ? -5.300 4.037 4.670 1.00 90.19 119 CYS A N 1
ATOM 946 C CA . CYS A 1 119 ? -3.928 4.534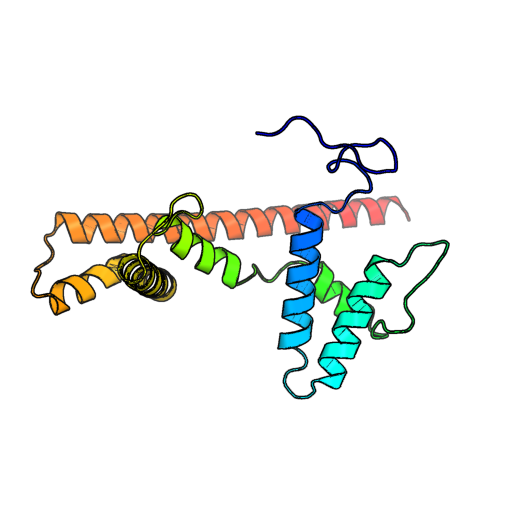 4.695 1.00 90.19 119 CYS A CA 1
ATOM 947 C C . CYS A 1 119 ? -3.340 4.813 3.311 1.00 90.19 119 CYS A C 1
ATOM 949 O O . CYS A 1 119 ? -2.456 5.661 3.188 1.00 90.19 119 CYS A O 1
ATOM 951 N N . PHE A 1 120 ? -3.795 4.110 2.276 1.00 87.81 120 PHE A N 1
ATOM 952 C CA . PHE A 1 120 ? -3.369 4.373 0.907 1.00 87.81 120 PHE A CA 1
ATOM 953 C C . PHE A 1 120 ? -3.926 5.704 0.393 1.00 87.81 120 PHE A C 1
ATOM 955 O O . PHE A 1 120 ? -3.178 6.475 -0.208 1.00 87.81 120 PHE A O 1
ATOM 962 N N . ASN A 1 121 ? -5.205 5.976 0.666 1.00 88.00 121 ASN A N 1
ATOM 963 C CA . ASN A 1 121 ? -5.894 7.172 0.188 1.00 88.00 121 ASN A CA 1
ATOM 964 C C . ASN A 1 121 ? -5.560 8.411 1.027 1.00 88.00 121 ASN A C 1
ATOM 966 O O . ASN A 1 121 ? -5.136 9.425 0.478 1.00 88.00 121 ASN A O 1
ATOM 970 N N . ASP A 1 122 ? -5.680 8.304 2.351 1.00 88.25 122 ASP A N 1
ATOM 971 C CA . ASP A 1 122 ? -5.656 9.462 3.250 1.00 88.25 122 ASP A CA 1
ATOM 972 C C . ASP A 1 122 ? -4.467 9.454 4.228 1.00 88.25 122 ASP A C 1
ATOM 974 O O . ASP A 1 122 ? -4.309 10.375 5.027 1.00 88.25 122 ASP A O 1
ATOM 978 N N . GLY A 1 123 ? -3.621 8.421 4.187 1.00 91.12 123 GLY A N 1
ATOM 979 C CA . GLY A 1 123 ? -2.500 8.264 5.115 1.00 91.12 123 GLY A CA 1
ATOM 980 C C . GLY A 1 123 ? -2.867 7.620 6.456 1.00 91.12 123 GLY A C 1
ATOM 981 O O . GLY A 1 123 ? -4.016 7.293 6.761 1.00 91.12 123 GLY A O 1
ATOM 982 N N . TYR A 1 124 ? -1.842 7.385 7.268 1.00 93.25 124 TYR A N 1
ATOM 983 C CA . TYR A 1 124 ? -1.945 6.778 8.594 1.00 93.25 124 TYR A CA 1
ATOM 984 C C . TYR A 1 124 ? -2.689 7.665 9.598 1.00 93.25 124 TYR A C 1
ATOM 986 O O . TYR A 1 124 ? -3.363 7.134 10.482 1.00 93.25 124 TYR A O 1
ATOM 994 N N . VAL A 1 125 ? -2.618 8.990 9.454 1.00 94.56 125 VAL A N 1
ATOM 995 C CA . VAL A 1 125 ? -3.311 9.949 10.328 1.00 94.56 125 VAL A CA 1
ATOM 996 C C . VAL A 1 125 ? -4.831 9.745 10.337 1.00 94.56 125 VAL A C 1
ATOM 998 O O . VAL A 1 125 ? -5.471 9.917 11.372 1.00 94.56 125 VAL A O 1
ATOM 1001 N N . SER A 1 126 ? -5.417 9.263 9.238 1.00 94.69 126 SER A N 1
ATOM 1002 C CA . SER A 1 126 ? -6.859 9.003 9.135 1.00 94.69 126 SER A CA 1
ATOM 1003 C C . SER A 1 126 ? -7.369 7.888 10.046 1.00 94.69 126 SER A C 1
ATOM 1005 O O . SER A 1 126 ? -8.572 7.802 10.283 1.00 94.69 126 SER A O 1
ATOM 1007 N N . ARG A 1 127 ? -6.480 7.090 10.653 1.00 94.81 127 ARG A N 1
ATOM 1008 C CA . ARG A 1 127 ? -6.855 6.165 11.733 1.00 94.81 127 ARG A CA 1
ATOM 1009 C C . ARG A 1 127 ? -7.411 6.881 12.964 1.00 94.81 127 ARG A C 1
ATOM 1011 O O . ARG A 1 127 ? -8.192 6.273 13.684 1.00 94.81 127 ARG A O 1
ATOM 1018 N N . ILE A 1 128 ? -7.078 8.157 13.180 1.00 95.50 128 ILE A N 1
ATOM 1019 C CA . ILE A 1 128 ? -7.666 8.963 14.261 1.00 95.50 128 ILE A CA 1
ATOM 1020 C C . ILE A 1 128 ? -9.190 9.013 14.114 1.00 95.50 128 ILE A C 1
ATOM 1022 O O . ILE A 1 128 ? -9.899 8.725 15.070 1.00 95.50 128 ILE A O 1
ATOM 1026 N N . LYS A 1 129 ? -9.694 9.237 12.894 1.00 94.62 129 LYS A N 1
ATOM 1027 C CA . LYS A 1 129 ? -11.139 9.252 12.609 1.00 94.62 129 LYS A CA 1
ATOM 1028 C C . LYS A 1 129 ? -11.797 7.900 12.891 1.00 94.62 129 LYS A C 1
ATOM 1030 O O . LYS A 1 129 ? -12.934 7.840 13.346 1.00 94.62 129 LYS A O 1
ATOM 1035 N N . VAL A 1 130 ? -11.079 6.805 12.627 1.00 94.00 130 VAL A N 1
ATOM 1036 C CA . VAL A 1 130 ? -11.549 5.447 12.947 1.00 94.00 130 VAL A CA 1
ATOM 1037 C C . VAL A 1 130 ? -11.619 5.249 14.459 1.00 94.00 130 VAL A C 1
ATOM 1039 O O . VAL A 1 130 ? -12.603 4.709 14.952 1.00 94.00 130 VAL A O 1
ATOM 1042 N N . PHE A 1 131 ? -10.609 5.704 15.205 1.00 95.19 131 PHE A N 1
ATOM 1043 C CA . PHE A 1 131 ? -10.622 5.650 16.666 1.00 95.19 131 PHE A CA 1
ATOM 1044 C C . PHE A 1 131 ? -11.789 6.452 17.241 1.00 95.19 131 PHE A C 1
ATOM 1046 O O . PHE A 1 131 ? -12.544 5.909 18.042 1.00 95.19 131 PHE A O 1
ATOM 1053 N N . GLU A 1 132 ? -12.008 7.677 16.768 1.00 95.25 132 GLU A N 1
ATOM 1054 C CA . GLU A 1 132 ? -13.137 8.514 17.185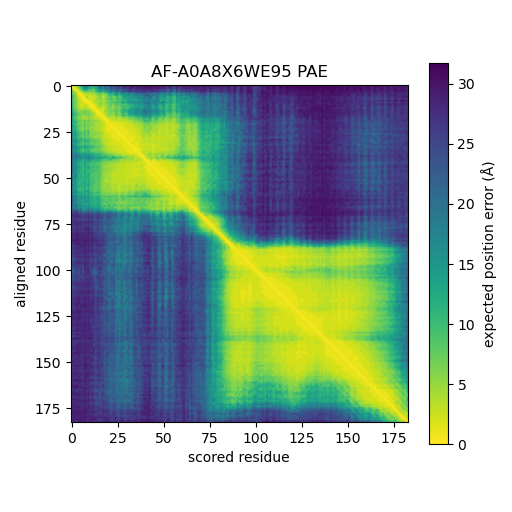 1.00 95.25 132 GLU A CA 1
ATOM 1055 C C . GLU A 1 132 ? -14.486 7.835 16.920 1.00 95.25 132 GLU A C 1
ATOM 1057 O O . GLU A 1 132 ? -15.332 7.786 17.812 1.00 95.25 132 GLU A O 1
ATOM 1062 N N . ALA A 1 133 ? -14.668 7.235 15.737 1.00 95.12 133 ALA A N 1
ATOM 1063 C CA . ALA A 1 133 ? -15.881 6.491 15.391 1.00 95.12 133 ALA A CA 1
ATOM 1064 C C . ALA A 1 133 ? -16.110 5.253 16.280 1.00 95.12 133 ALA A C 1
ATOM 1066 O O . ALA A 1 133 ? -17.249 4.833 16.475 1.00 95.12 133 ALA A O 1
ATOM 1067 N N . LEU A 1 134 ? -15.040 4.684 16.839 1.00 95.44 134 LEU A N 1
ATOM 1068 C CA . LEU A 1 134 ? -15.089 3.588 17.811 1.00 95.44 134 LEU A CA 1
ATOM 1069 C C . LEU A 1 134 ? -15.205 4.077 19.267 1.00 95.44 134 LEU A C 1
ATOM 1071 O O . LEU A 1 134 ? -15.162 3.261 20.186 1.00 95.44 134 LEU A O 1
ATOM 1075 N N . GLY A 1 135 ? -15.331 5.387 19.501 1.00 96.31 135 GLY A N 1
ATOM 1076 C CA . GLY A 1 135 ? -15.388 5.975 20.842 1.00 96.31 135 GLY A CA 1
ATOM 1077 C C . GLY A 1 135 ? -14.033 6.037 21.556 1.00 96.31 135 GLY A C 1
ATOM 1078 O O . GLY A 1 135 ? -13.978 6.208 22.773 1.00 96.31 135 GLY A O 1
ATOM 1079 N N . ILE A 1 136 ? -12.929 5.897 20.820 1.00 96.56 136 ILE A N 1
ATOM 1080 C CA . ILE A 1 136 ? -11.561 5.928 21.340 1.00 96.56 136 ILE A CA 1
ATOM 1081 C C . ILE A 1 136 ? -10.960 7.307 21.067 1.00 96.56 136 ILE A C 1
ATOM 1083 O O . ILE A 1 136 ? -10.717 7.684 19.923 1.00 96.56 136 ILE A O 1
ATOM 1087 N N . LYS A 1 137 ? -10.653 8.055 22.130 1.00 95.00 137 LYS A N 1
ATOM 1088 C CA . LYS A 1 137 ? -9.955 9.341 22.015 1.00 95.00 137 LYS A CA 1
ATOM 1089 C C . LYS A 1 137 ? -8.457 9.115 21.795 1.00 95.00 137 LYS A C 1
ATOM 1091 O O . LYS A 1 137 ? -7.792 8.511 22.638 1.00 95.00 137 LYS A O 1
ATOM 1096 N N . SER A 1 138 ? -7.912 9.617 20.688 1.00 95.12 138 SER A N 1
ATOM 1097 C CA . SER A 1 138 ? -6.467 9.606 20.445 1.00 95.12 138 SER A CA 1
ATOM 1098 C C . SER A 1 138 ? -5.729 10.526 21.421 1.00 95.12 138 SER A C 1
ATOM 1100 O O . SER A 1 138 ? -6.201 11.598 21.793 1.00 95.12 138 SER A O 1
ATOM 1102 N N . GLY A 1 139 ? -4.555 10.080 21.871 1.00 95.62 139 GLY A N 1
ATOM 1103 C CA . GLY A 1 139 ? -3.643 10.888 22.678 1.00 95.62 139 GLY A CA 1
ATOM 1104 C C . GLY A 1 139 ? -2.560 11.544 21.822 1.00 95.62 139 GLY A C 1
ATOM 1105 O O . GLY A 1 139 ? -2.197 11.024 20.766 1.00 95.62 139 GLY A O 1
ATOM 1106 N N . TYR A 1 140 ? -1.964 12.623 22.336 1.00 96.31 140 TYR A N 1
ATOM 1107 C CA . TYR A 1 140 ? -0.908 13.399 21.665 1.00 96.31 140 TYR A CA 1
ATOM 1108 C C . TYR A 1 140 ? 0.213 12.534 21.060 1.00 96.31 140 TYR A C 1
ATOM 1110 O O . TYR A 1 140 ? 0.623 12.737 19.917 1.00 96.31 140 TYR A O 1
ATOM 1118 N N . ASN A 1 141 ? 0.695 11.531 21.804 1.00 96.56 141 ASN A N 1
ATOM 1119 C CA . ASN A 1 141 ? 1.773 10.655 21.337 1.00 96.56 141 ASN A CA 1
ATOM 1120 C C . ASN A 1 141 ? 1.356 9.801 20.131 1.00 96.56 141 ASN A C 1
ATOM 1122 O O . ASN A 1 141 ? 2.157 9.609 19.217 1.00 96.56 141 ASN A O 1
ATOM 1126 N N . THR A 1 142 ? 0.112 9.319 20.110 1.00 95.25 142 THR A N 1
ATOM 1127 C CA . THR A 1 142 ? -0.436 8.535 18.997 1.00 95.25 142 THR A CA 1
ATOM 1128 C C . THR A 1 142 ? -0.535 9.391 17.745 1.00 95.25 142 THR A C 1
ATOM 1130 O O . THR A 1 142 ? -0.034 9.005 16.693 1.00 95.25 142 THR A O 1
ATOM 1133 N N . GLU A 1 143 ? -1.123 10.579 17.863 1.00 95.12 143 GLU A N 1
ATOM 1134 C CA . GLU A 1 143 ? -1.298 11.498 16.735 1.00 95.12 143 GLU A CA 1
ATOM 1135 C C . GLU A 1 143 ? 0.052 11.913 16.149 1.00 95.12 143 GLU A C 1
ATOM 1137 O O . GLU A 1 143 ? 0.285 11.804 14.943 1.00 95.12 143 GLU A O 1
ATOM 1142 N N . ARG A 1 144 ? 0.994 12.289 17.022 1.00 96.69 144 ARG A N 1
ATOM 1143 C CA . ARG A 1 144 ? 2.356 12.638 16.619 1.00 96.69 144 ARG A CA 1
ATOM 1144 C C . ARG A 1 144 ? 3.067 11.469 15.936 1.00 96.69 144 ARG A C 1
ATOM 1146 O O . ARG A 1 144 ? 3.749 11.683 14.934 1.00 96.69 144 ARG A O 1
ATOM 1153 N N . ALA A 1 145 ? 2.919 10.243 16.438 1.00 96.25 145 ALA A N 1
ATOM 1154 C CA . ALA A 1 145 ? 3.523 9.065 15.821 1.00 96.25 145 ALA A CA 1
ATOM 1155 C C . ALA A 1 145 ? 2.954 8.793 14.418 1.00 96.25 145 ALA A C 1
ATOM 1157 O O . ALA A 1 145 ? 3.729 8.549 13.491 1.00 96.25 145 ALA A O 1
ATOM 1158 N N . LEU A 1 146 ? 1.631 8.889 14.238 1.00 95.06 146 LEU A N 1
ATOM 1159 C CA . LEU A 1 146 ? 0.980 8.695 12.937 1.00 95.06 146 LEU A CA 1
ATOM 1160 C C . LEU A 1 146 ? 1.446 9.737 11.912 1.00 95.06 146 LEU A C 1
ATOM 1162 O O . LEU A 1 146 ? 1.815 9.369 10.797 1.00 95.06 146 LEU A O 1
ATOM 1166 N N . LEU A 1 147 ? 1.544 11.009 12.312 1.00 95.06 147 LEU A N 1
ATOM 1167 C CA . LEU A 1 147 ? 2.077 12.076 11.458 1.00 95.06 147 LEU A CA 1
ATOM 1168 C C . LEU A 1 147 ? 3.537 11.832 11.054 1.00 95.06 147 LEU A C 1
ATOM 1170 O O . LEU A 1 147 ? 3.913 12.043 9.902 1.00 95.06 147 LEU A O 1
ATOM 1174 N N . ILE A 1 148 ? 4.384 11.363 11.976 1.00 95.12 148 ILE A N 1
ATOM 1175 C CA . ILE A 1 148 ? 5.782 11.022 11.664 1.00 95.12 148 ILE A CA 1
ATOM 1176 C C . ILE A 1 148 ? 5.852 9.873 10.647 1.00 95.12 148 ILE A C 1
ATOM 1178 O O . ILE A 1 148 ? 6.687 9.909 9.741 1.00 95.12 148 ILE A O 1
ATOM 1182 N N . ILE A 1 149 ? 4.992 8.859 10.782 1.00 93.31 149 ILE A N 1
ATOM 1183 C CA . ILE A 1 149 ? 4.921 7.734 9.840 1.00 93.31 149 ILE A CA 1
ATOM 1184 C C . ILE A 1 149 ? 4.501 8.223 8.450 1.00 93.31 149 ILE A C 1
ATOM 1186 O O . ILE A 1 149 ? 5.143 7.857 7.464 1.00 93.31 149 ILE A O 1
ATOM 1190 N N . ASP A 1 150 ? 3.486 9.083 8.361 1.00 93.88 150 ASP A N 1
ATOM 1191 C CA . ASP A 1 150 ? 3.044 9.643 7.082 1.00 93.88 150 ASP A CA 1
ATOM 1192 C C . ASP A 1 150 ? 4.119 10.503 6.417 1.00 93.88 150 ASP A C 1
ATOM 1194 O O . ASP A 1 150 ? 4.383 10.340 5.225 1.00 93.88 150 ASP A O 1
ATOM 1198 N N . ASN A 1 151 ? 4.814 11.342 7.185 1.00 93.38 151 ASN A N 1
ATOM 1199 C CA . ASN A 1 151 ? 5.922 12.142 6.665 1.00 93.38 151 ASN A CA 1
ATOM 1200 C C . ASN A 1 151 ? 7.049 11.261 6.106 1.00 93.38 151 ASN A C 1
ATOM 1202 O O . ASN A 1 151 ? 7.557 11.526 5.019 1.00 93.38 151 ASN A O 1
ATOM 1206 N N . LYS A 1 152 ? 7.409 10.168 6.796 1.00 92.19 152 LYS A N 1
ATOM 1207 C CA . LYS A 1 152 ? 8.380 9.186 6.278 1.00 92.19 152 LYS A CA 1
ATOM 1208 C C . LYS A 1 152 ? 7.888 8.512 5.000 1.00 92.19 152 LYS A C 1
ATOM 1210 O O . LYS A 1 152 ? 8.671 8.329 4.072 1.00 92.19 152 LYS A O 1
ATOM 1215 N N . ARG A 1 153 ? 6.604 8.150 4.935 1.00 86.94 153 ARG A N 1
ATOM 1216 C CA . ARG A 1 153 ? 5.990 7.544 3.745 1.00 86.94 153 ARG A CA 1
ATOM 1217 C C . ARG A 1 153 ? 6.085 8.476 2.535 1.00 86.94 153 ARG A C 1
ATOM 1219 O O . ARG A 1 153 ? 6.491 8.021 1.467 1.00 86.94 153 ARG A O 1
ATOM 1226 N N . ILE A 1 154 ? 5.736 9.753 2.706 1.00 87.19 154 ILE A N 1
ATOM 1227 C CA . ILE A 1 154 ? 5.799 10.774 1.648 1.00 87.19 154 ILE A CA 1
ATOM 1228 C C . ILE A 1 154 ? 7.250 11.000 1.220 1.00 87.19 154 ILE A C 1
ATOM 1230 O O . ILE A 1 154 ? 7.560 10.886 0.036 1.00 87.19 154 ILE A O 1
ATOM 1234 N N . PHE A 1 155 ? 8.153 11.204 2.182 1.00 89.31 155 PHE A N 1
ATOM 1235 C CA . PHE A 1 155 ? 9.577 11.398 1.918 1.00 89.31 155 PHE A CA 1
ATOM 1236 C C . PHE A 1 155 ? 10.185 10.241 1.110 1.00 89.31 155 PHE A C 1
ATOM 1238 O O . PHE A 1 155 ? 10.880 10.461 0.118 1.00 89.31 155 PHE A O 1
ATOM 1245 N N . GLU A 1 156 ? 9.908 8.991 1.490 1.00 84.88 156 GLU A N 1
ATOM 1246 C CA . GLU A 1 156 ? 10.409 7.823 0.761 1.00 84.88 156 GLU A CA 1
ATOM 1247 C C . GLU A 1 156 ? 9.814 7.711 -0.648 1.00 84.88 156 GLU A C 1
ATOM 1249 O O . GLU A 1 156 ? 10.530 7.361 -1.591 1.00 84.88 156 GLU A O 1
ATOM 1254 N N . ALA A 1 157 ? 8.532 8.045 -0.820 1.00 81.12 157 ALA A N 1
ATOM 1255 C CA . ALA A 1 157 ? 7.900 8.076 -2.135 1.00 81.12 157 ALA A CA 1
ATOM 1256 C C . ALA A 1 157 ? 8.575 9.109 -3.053 1.00 81.12 157 ALA A C 1
ATOM 1258 O O . ALA A 1 157 ? 8.983 8.772 -4.168 1.00 81.12 157 ALA A O 1
ATOM 1259 N N . GLU A 1 158 ? 8.782 10.333 -2.567 1.00 84.69 158 GLU A N 1
ATOM 1260 C CA . GLU A 1 158 ? 9.480 11.397 -3.297 1.00 84.69 158 GLU A CA 1
ATOM 1261 C C . GLU A 1 158 ? 10.927 11.010 -3.620 1.00 84.69 158 GLU A C 1
ATOM 1263 O O . GLU A 1 158 ? 11.391 11.179 -4.753 1.00 84.69 158 GLU A O 1
ATOM 1268 N N . ARG A 1 159 ? 11.645 10.420 -2.657 1.00 84.19 159 ARG A N 1
ATOM 1269 C CA . ARG A 1 159 ? 13.022 9.944 -2.840 1.00 84.19 159 ARG A CA 1
ATOM 1270 C C . ARG A 1 159 ? 13.118 8.897 -3.949 1.00 84.19 159 ARG A C 1
ATOM 1272 O O . ARG A 1 159 ? 14.018 8.979 -4.790 1.00 84.19 159 ARG A O 1
ATOM 1279 N N . ILE A 1 160 ? 12.198 7.930 -3.983 1.00 78.25 160 ILE A N 1
ATOM 1280 C CA . ILE A 1 160 ? 12.149 6.896 -5.026 1.00 78.25 160 ILE A CA 1
ATOM 1281 C C . ILE A 1 160 ? 11.849 7.525 -6.391 1.00 78.25 160 ILE A C 1
ATOM 1283 O O . ILE A 1 160 ? 12.568 7.248 -7.354 1.00 78.25 160 ILE A O 1
ATOM 1287 N N . VAL A 1 161 ? 10.850 8.409 -6.481 1.00 75.44 161 VAL A N 1
ATOM 1288 C CA . VAL A 1 161 ? 10.501 9.113 -7.730 1.00 75.44 161 VAL A CA 1
ATOM 1289 C C . VAL A 1 161 ? 11.691 9.917 -8.261 1.00 75.44 161 VAL A C 1
ATOM 1291 O O . VAL A 1 161 ? 12.008 9.849 -9.455 1.00 75.44 161 VAL A O 1
ATOM 1294 N N . ASN A 1 162 ? 12.405 10.619 -7.381 1.00 76.62 162 ASN A N 1
ATOM 1295 C CA . ASN A 1 162 ? 13.598 11.385 -7.728 1.00 76.62 162 ASN A CA 1
ATOM 1296 C C . ASN A 1 162 ? 14.736 10.490 -8.232 1.00 76.62 162 ASN A C 1
ATOM 1298 O O . ASN A 1 162 ? 15.349 10.797 -9.260 1.00 76.62 162 ASN A O 1
ATOM 1302 N N . LYS A 1 163 ? 14.989 9.355 -7.567 1.00 80.38 163 LYS A N 1
ATOM 1303 C CA . LYS A 1 163 ? 16.011 8.383 -7.980 1.00 80.38 163 LYS A CA 1
ATOM 1304 C C . LYS A 1 163 ? 15.702 7.791 -9.357 1.00 80.38 163 LYS A C 1
ATOM 1306 O O . LYS A 1 163 ? 16.553 7.840 -10.244 1.00 80.38 163 LYS A O 1
ATOM 1311 N N . VAL A 1 164 ? 14.471 7.326 -9.573 1.00 75.75 164 VAL A N 1
ATOM 1312 C CA . VAL A 1 164 ? 14.017 6.791 -10.869 1.00 75.75 164 VAL A CA 1
ATOM 1313 C C . VAL A 1 164 ? 14.132 7.853 -11.969 1.00 75.75 164 VAL A C 1
ATOM 1315 O O . VAL A 1 164 ? 14.592 7.574 -13.080 1.00 75.75 164 VAL A O 1
ATOM 1318 N N . SER A 1 165 ? 13.770 9.099 -11.661 1.00 76.19 165 SER A N 1
ATOM 1319 C CA . SER A 1 165 ? 13.883 10.226 -12.593 1.00 76.19 165 SER A CA 1
ATOM 1320 C C . SER A 1 165 ? 15.338 10.560 -12.934 1.00 76.19 165 SER A C 1
ATOM 1322 O O . SER A 1 165 ? 15.650 10.874 -14.086 1.00 76.19 165 SER A O 1
ATOM 1324 N N . LEU A 1 166 ? 16.252 10.478 -11.965 1.00 78.12 166 LEU A N 1
ATOM 1325 C CA . LEU A 1 166 ? 17.685 10.675 -12.180 1.00 78.12 166 LEU A CA 1
ATOM 1326 C C . LEU A 1 166 ? 18.287 9.560 -13.045 1.00 78.12 166 LEU A C 1
ATOM 1328 O O . LEU A 1 166 ? 18.945 9.853 -14.043 1.00 78.12 166 LEU A O 1
ATOM 1332 N N . GLU A 1 167 ? 18.009 8.297 -12.723 1.00 79.62 167 GLU A N 1
ATOM 1333 C CA . GLU A 1 167 ? 18.451 7.139 -13.510 1.00 79.62 167 GLU A CA 1
ATOM 1334 C C . GLU A 1 167 ? 17.957 7.230 -14.961 1.00 79.62 167 GLU A C 1
ATOM 1336 O O . GLU A 1 167 ? 18.724 7.045 -15.912 1.00 79.62 167 GLU A O 1
ATOM 1341 N N . ALA A 1 168 ? 16.695 7.622 -15.152 1.00 72.88 168 ALA A N 1
ATOM 1342 C CA . ALA A 1 168 ? 16.124 7.886 -16.466 1.00 72.88 168 ALA A CA 1
ATOM 1343 C C . ALA A 1 168 ? 16.867 8.990 -17.237 1.00 72.88 168 ALA A C 1
ATOM 1345 O O . ALA A 1 168 ? 17.110 8.838 -18.438 1.00 72.88 168 ALA A O 1
ATOM 1346 N N . ARG A 1 169 ? 17.217 10.102 -16.576 1.00 77.50 169 ARG A N 1
ATOM 1347 C CA . ARG A 1 169 ? 17.979 11.204 -17.191 1.00 77.50 169 ARG A CA 1
ATOM 1348 C C . ARG A 1 169 ? 19.386 10.758 -17.591 1.00 77.50 169 ARG A C 1
ATOM 1350 O O . ARG A 1 169 ? 19.801 11.015 -18.721 1.00 77.50 169 ARG A O 1
ATOM 1357 N N . ASN A 1 170 ? 20.085 10.040 -16.715 1.00 78.50 170 ASN A N 1
ATOM 1358 C CA . ASN A 1 170 ? 21.440 9.546 -16.975 1.00 78.50 170 ASN A CA 1
ATOM 1359 C C . ASN A 1 170 ? 21.467 8.538 -18.132 1.00 78.50 170 ASN A C 1
ATOM 1361 O O . ASN A 1 170 ? 22.315 8.637 -19.021 1.00 78.50 170 ASN A O 1
ATOM 1365 N N . LYS A 1 171 ? 20.479 7.635 -18.200 1.00 75.19 171 LYS A N 1
ATOM 1366 C CA . LYS A 1 171 ? 20.329 6.693 -19.318 1.00 75.19 171 LYS A CA 1
ATOM 1367 C C . LYS A 1 171 ? 20.128 7.415 -20.656 1.00 75.19 171 LYS A C 1
ATOM 1369 O O . LYS A 1 171 ? 20.761 7.045 -21.641 1.00 75.19 171 LYS A O 1
ATOM 1374 N N . ARG A 1 172 ? 19.309 8.478 -20.696 1.00 72.56 172 ARG A N 1
ATOM 1375 C CA . ARG A 1 172 ? 19.123 9.308 -21.907 1.00 72.56 172 ARG A CA 1
ATOM 1376 C C . ARG A 1 172 ? 20.425 9.982 -22.350 1.00 72.56 172 ARG A C 1
ATOM 1378 O O . ARG A 1 172 ? 20.731 9.959 -23.537 1.00 72.56 172 ARG A O 1
ATOM 1385 N N . ARG A 1 173 ? 21.204 10.539 -21.413 1.00 74.75 173 ARG A N 1
ATOM 1386 C CA . ARG A 1 173 ? 22.510 11.163 -21.710 1.00 74.75 173 ARG A CA 1
ATOM 1387 C C . ARG A 1 173 ? 23.510 10.155 -22.285 1.00 74.75 173 ARG A C 1
ATOM 1389 O O . ARG A 1 173 ? 24.109 10.429 -23.319 1.00 74.75 173 ARG A O 1
ATOM 1396 N N . SER A 1 174 ? 23.628 8.973 -21.675 1.00 71.31 174 SER A N 1
ATOM 1397 C CA . SER A 1 174 ? 24.514 7.901 -22.158 1.00 71.31 174 SER A CA 1
ATOM 1398 C C . SER A 1 174 ? 24.148 7.425 -23.570 1.00 71.31 174 SER A C 1
ATOM 1400 O O . SER A 1 174 ? 25.027 7.247 -24.410 1.00 71.31 174 SER A O 1
ATOM 1402 N N . LEU A 1 175 ? 22.853 7.267 -23.861 1.00 67.62 175 LEU A N 1
ATOM 1403 C CA . LEU A 1 175 ? 22.382 6.881 -25.195 1.00 67.62 175 LEU A CA 1
ATOM 1404 C C . LEU A 1 175 ? 22.672 7.958 -26.248 1.00 67.62 175 LEU A C 1
ATOM 1406 O O . LEU A 1 175 ? 23.061 7.614 -27.360 1.00 67.62 175 LEU A O 1
ATOM 1410 N N . LYS A 1 176 ? 22.536 9.243 -25.894 1.00 62.81 176 LYS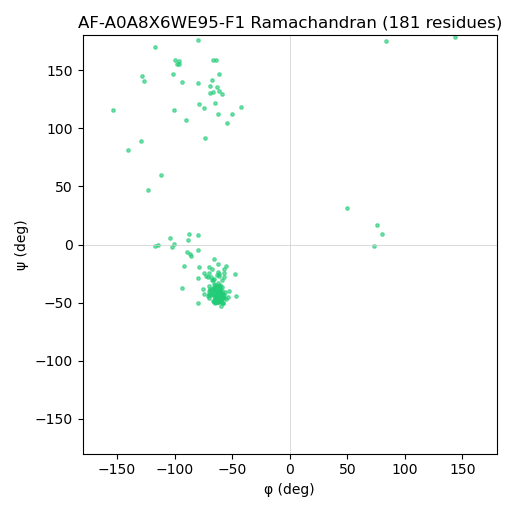 A N 1
ATOM 1411 C CA . LYS A 1 176 ? 22.835 10.367 -26.794 1.00 62.81 176 LYS A CA 1
ATOM 1412 C C . LYS A 1 176 ? 24.332 10.447 -27.120 1.00 62.81 176 LYS A C 1
ATOM 1414 O O . LYS A 1 176 ? 24.681 10.590 -28.283 1.00 62.81 176 LYS A O 1
ATOM 1419 N N . GLY A 1 177 ? 25.208 10.256 -26.130 1.00 57.47 177 GLY A N 1
ATOM 1420 C CA . GLY A 1 177 ? 26.662 10.209 -26.350 1.00 57.47 177 GLY A CA 1
ATOM 1421 C C . GLY A 1 177 ? 27.112 9.031 -27.225 1.00 57.47 177 GLY A C 1
ATOM 1422 O O . GLY A 1 177 ? 27.958 9.195 -28.095 1.00 57.47 177 GLY A O 1
ATOM 1423 N N . LYS A 1 178 ? 26.491 7.853 -27.068 1.00 54.94 178 LYS A N 1
ATOM 1424 C CA . LYS A 1 178 ? 26.755 6.685 -27.932 1.00 54.94 178 LYS A CA 1
ATOM 1425 C C . LYS A 1 178 ? 26.264 6.859 -29.372 1.00 54.94 178 LYS A C 1
ATOM 1427 O O . LYS A 1 178 ? 26.814 6.222 -30.261 1.00 54.94 178 LYS A O 1
ATOM 1432 N N . TRP A 1 179 ? 25.225 7.667 -29.586 1.00 43.06 179 TRP A N 1
ATOM 1433 C CA . TRP A 1 179 ? 24.725 8.014 -30.920 1.00 43.06 179 TRP A CA 1
ATOM 1434 C C . TRP A 1 179 ? 25.645 9.001 -31.638 1.00 43.06 179 TRP A C 1
ATOM 1436 O O . TRP A 1 179 ? 25.922 8.804 -32.811 1.00 43.06 179 TRP A O 1
ATOM 1446 N N . ILE A 1 180 ? 26.147 10.018 -30.930 1.00 51.00 180 ILE A N 1
ATOM 1447 C CA . ILE A 1 180 ? 27.070 11.015 -31.497 1.00 51.00 180 ILE A CA 1
ATOM 1448 C C . ILE A 1 180 ? 28.394 10.362 -31.920 1.00 51.00 180 ILE A C 1
ATOM 1450 O O . ILE A 1 180 ? 28.894 10.666 -32.987 1.00 51.00 180 ILE A O 1
ATOM 1454 N N . ASN A 1 181 ? 28.912 9.403 -31.145 1.00 49.88 181 ASN A N 1
ATOM 1455 C CA . ASN A 1 181 ? 30.158 8.688 -31.470 1.00 49.88 181 ASN A CA 1
ATOM 1456 C C . ASN A 1 181 ? 29.990 7.554 -32.511 1.00 49.88 181 ASN A C 1
ATOM 1458 O O . ASN A 1 181 ? 30.890 6.730 -32.663 1.00 49.88 181 ASN A O 1
ATOM 1462 N N . ARG A 1 182 ? 28.817 7.431 -33.145 1.00 47.16 182 ARG A N 1
ATOM 1463 C CA . ARG A 1 182 ? 28.512 6.435 -34.194 1.00 47.16 182 ARG A CA 1
ATOM 1464 C C . ARG A 1 182 ? 28.252 7.067 -35.567 1.00 47.16 182 ARG A C 1
ATOM 1466 O O . ARG A 1 182 ? 27.948 6.326 -36.498 1.00 47.16 182 ARG A O 1
ATOM 1473 N N . ILE A 1 183 ? 28.324 8.393 -35.655 1.00 41.94 183 ILE A N 1
ATOM 1474 C CA . ILE A 1 183 ? 28.291 9.185 -36.890 1.00 41.94 183 ILE A CA 1
ATOM 1475 C C . ILE A 1 183 ? 29.737 9.574 -37.187 1.00 41.94 183 ILE A C 1
ATOM 1477 O O . ILE A 1 183 ? 30.118 9.505 -38.372 1.00 41.94 183 ILE A O 1
#

Solvent-accessible surface area (backbone atoms only — not comparable to full-atom values): 10683 Å² total; per-residue (Å²): 137,84,79,85,62,57,48,98,84,72,44,56,70,68,59,92,97,41,89,42,71,70,54,52,53,52,50,55,51,51,47,55,47,29,47,74,74,31,78,90,35,73,68,54,23,51,47,46,43,51,17,53,53,36,47,71,69,33,42,94,94,50,76,39,54,91,59,44,72,87,51,66,66,61,54,49,63,62,72,59,69,76,66,72,58,71,60,59,63,50,47,46,43,30,39,76,66,49,50,89,89,56,93,73,55,73,67,61,49,51,52,34,45,54,52,24,52,47,35,68,76,66,28,52,54,51,51,52,59,54,32,49,76,71,74,38,82,81,50,72,69,57,55,53,50,28,47,53,51,38,51,51,52,50,52,52,52,53,52,50,54,50,49,56,53,47,53,53,51,52,52,52,53,54,53,51,55,57,50,64,78,71,113

Sequence (183 aa):
MSKGIKLSDGKNISGRGRLTLKEVDSIQHYYGLAIRKNLSSVEDVKRAIWAIYFHKLSTEDNPQHALCPLEKDLLKKCLHGRTQNPNESFNKCIWERIPKTVFVGIETLKFGVMDAVICFNDGYVSRIKVFEALGIKSGYNTERALLIIDNKRIFEAERIVNKVSLEARNKRRSLKGKWINRI

Mean predicted aligned error: 16.47 Å

Foldseek 3Di:
DDDFDADPVRDGCDDPPHCDPVNVVLLVLQLVVLCVVPVPDPVSSVLSNVQSVQCVVADPVRGRRPSPDPPPPVVVVSVVCPPPPLVVQLVVQLCVQPPPVDDDDPVSSVVSNVQSVCCSPPRQLCVCVVCVVVVHHDDPVRNVVRVVVRVVVVVVVVVVVVVVVVVVVVVVVVVVVVVVVVD

Nearest PDB structures (foldseek):
  5f27-assembly1_A-2  TM=2.237E-01  e=4.816E+00  Mycobacterium tuberculosis CDC1551

Secondary structure (DSSP, 8-state):
-----B-TTSSBSSSTTS--HHHHHHHHHHHHHHHHH-TT-HHHHHHHHHHHHHHHH--SSS---TTS-S-HHHHHHHHT--S--HHHHHHHHHHHHS-TTS---HHHHHHHHHHHHHHHHH-GGGHHHHHHHTT-PPPHHHHHHHHHHHHHHHHHHHHHHHHHHHHHHHHHHHHHHHHHTT-

pLDDT: mean 76.87, std 15.37, range [37.59, 96.69]

Organism: Trichonephila clavipes (NCBI:txid2585209)

Radius of gyration: 23.05 Å; Cα contacts (8 Å, |Δi|>4): 96; chains: 1; bounding box: 46×47×60 Å